Protein AF-A0A367M0L1-F1 (afdb_monomer)

Sequence (279 aa):
SHTLIGSILGVGLANALITDVPLAEGINWQKAIDIGLSLIFSPLAGFMVAALVLLGLKWWRPLSKMHKTPETRRELDEKKHPPFWNRLVLVLSAMAVSFVHGSNDGQKGIGLIMLVLIGIVPAKFVLDLNSTTYQIERTRDAALHLSQFYQRHTDTLGDMLALGKSNGSEMPQFYRCDPKQTEPTINALLRDLRGVPSYNDLDADERVQVRRYLLCLDDTAKKVGKLSDLPAREKADLEKLRKDLTATTEYAPFWVIIAVALALGIGTMVGWKRVVLTV

Foldseek 3Di:
DCVLLVVVLVVLQVVCVVVVHPNPPSDPVVVVVVVVVCVVVVVVVVVVVVVVVVVVCCVVCVPDPLPQDQVNCCVPPVDNDDPPVSVVVVVVVVVVCCVVVLVVVLVVQLVVVLVVCCVPPVLPRQWQQPDALVLLVLLLVLLVVLVVLCVVCCVPCCVQQVVPNDDPDDDDPDLDQRSVCLVVLSVLLNVLSPPPRGPVVDDSVSSNSNSSSLVSNLVSLVVVLPDPPDDPVVSVVSVVSNCSSCVGRPDGPPVSSVVSSVCSVVCCVVVVVVVVVVD

Radius of gyration: 25.58 Å; Cα contacts (8 Å, |Δi|>4): 178; chains: 1; bounding box: 59×43×75 Å

Structure (mmCIF, N/CA/C/O backbone):
data_AF-A0A367M0L1-F1
#
_entry.id   AF-A0A367M0L1-F1
#
loop_
_atom_site.group_PDB
_atom_site.id
_atom_site.type_symbol
_atom_site.label_atom_id
_atom_site.label_alt_id
_atom_site.label_comp_id
_atom_site.label_asym_id
_atom_site.label_entity_id
_atom_site.label_seq_id
_atom_site.pdbx_PDB_ins_code
_atom_site.Cartn_x
_atom_site.Cartn_y
_atom_site.Cartn_z
_atom_site.occupancy
_atom_site.B_iso_or_equiv
_atom_site.auth_seq_id
_atom_site.auth_comp_id
_atom_site.auth_asym_id
_atom_site.auth_atom_id
_atom_site.pdbx_PDB_model_num
ATOM 1 N N . SER A 1 1 ? 12.265 -11.486 -6.936 1.00 68.94 1 SER A N 1
ATOM 2 C CA . SER A 1 1 ? 10.809 -11.582 -6.680 1.00 68.94 1 SER A CA 1
ATOM 3 C C . SER A 1 1 ? 10.394 -12.966 -6.195 1.00 68.94 1 SER A C 1
ATOM 5 O O . SER A 1 1 ? 10.012 -13.064 -5.039 1.00 68.94 1 SER A O 1
ATOM 7 N N . HIS A 1 2 ? 10.508 -14.028 -7.010 1.00 81.50 2 HIS A N 1
ATOM 8 C CA . HIS A 1 2 ? 10.071 -15.388 -6.626 1.00 81.50 2 HIS A CA 1
ATOM 9 C C . HIS A 1 2 ? 10.756 -15.914 -5.369 1.00 81.50 2 HIS A C 1
ATOM 11 O O . HIS A 1 2 ? 10.096 -16.466 -4.503 1.00 81.50 2 HIS A O 1
ATOM 17 N N . THR A 1 3 ? 12.063 -15.683 -5.253 1.00 83.88 3 THR A N 1
ATOM 18 C CA . THR A 1 3 ? 12.866 -16.086 -4.093 1.00 83.88 3 THR A CA 1
ATOM 19 C C . THR A 1 3 ? 12.351 -15.466 -2.798 1.00 83.88 3 THR A C 1
ATOM 21 O O . THR A 1 3 ? 12.100 -16.186 -1.844 1.00 83.88 3 THR A O 1
ATOM 24 N N . LEU A 1 4 ? 12.122 -14.150 -2.795 1.00 80.50 4 LEU A N 1
ATOM 25 C CA . LEU A 1 4 ? 11.628 -13.405 -1.634 1.00 80.50 4 LEU A CA 1
ATOM 26 C C . LEU A 1 4 ? 10.210 -13.831 -1.233 1.00 80.50 4 LEU A C 1
ATOM 28 O O . LEU A 1 4 ? 9.932 -14.046 -0.058 1.00 80.50 4 LEU A O 1
ATOM 32 N N . ILE A 1 5 ? 9.304 -13.968 -2.204 1.00 81.81 5 ILE A N 1
ATOM 33 C CA . ILE A 1 5 ? 7.932 -14.414 -1.927 1.00 81.81 5 ILE A CA 1
ATOM 34 C C . ILE A 1 5 ? 7.954 -15.855 -1.404 1.00 81.81 5 ILE A C 1
ATOM 36 O O . ILE A 1 5 ? 7.329 -16.146 -0.389 1.00 81.81 5 ILE A O 1
ATOM 40 N N . GLY A 1 6 ? 8.726 -16.735 -2.048 1.00 86.50 6 GLY A N 1
ATOM 41 C CA . GLY A 1 6 ? 8.903 -18.122 -1.632 1.00 86.50 6 GLY A CA 1
ATOM 42 C C . GLY A 1 6 ? 9.494 -18.250 -0.229 1.00 86.50 6 GLY A C 1
ATOM 43 O O . GLY A 1 6 ? 9.008 -19.062 0.548 1.00 86.50 6 GLY A O 1
ATOM 44 N N . SER A 1 7 ? 10.472 -17.414 0.140 1.00 87.00 7 SER A N 1
ATOM 45 C CA . SER A 1 7 ? 11.032 -17.417 1.495 1.00 87.00 7 SER A CA 1
ATOM 46 C C . SER A 1 7 ? 10.024 -16.945 2.543 1.00 87.00 7 SER A C 1
ATOM 48 O O . SER A 1 7 ? 9.933 -17.559 3.598 1.00 87.00 7 SER A O 1
ATOM 50 N N . ILE A 1 8 ? 9.231 -15.901 2.260 1.00 83.88 8 ILE A N 1
ATOM 51 C CA . ILE A 1 8 ? 8.204 -15.411 3.199 1.00 83.88 8 ILE A CA 1
ATOM 52 C C . ILE A 1 8 ? 7.107 -16.465 3.399 1.00 83.88 8 ILE A C 1
ATOM 54 O O . ILE A 1 8 ? 6.724 -16.747 4.533 1.00 83.88 8 ILE A O 1
ATOM 58 N N . LEU A 1 9 ? 6.635 -17.084 2.312 1.00 86.75 9 LEU A N 1
ATOM 59 C CA . LEU A 1 9 ? 5.678 -18.191 2.382 1.00 86.75 9 LEU A CA 1
ATOM 60 C C . LEU A 1 9 ? 6.271 -19.385 3.142 1.00 86.75 9 LEU A C 1
ATOM 62 O O . LEU A 1 9 ? 5.606 -19.955 3.999 1.00 86.75 9 LEU A O 1
ATOM 66 N N . GLY A 1 10 ? 7.535 -19.729 2.887 1.00 88.06 10 GLY A N 1
ATOM 67 C CA . GLY A 1 10 ? 8.234 -20.804 3.589 1.00 88.06 10 GLY A CA 1
ATOM 68 C C . GLY A 1 10 ? 8.320 -20.575 5.098 1.00 88.06 10 GLY A C 1
ATOM 69 O O . GLY A 1 10 ? 8.024 -21.488 5.863 1.00 88.06 10 GLY A O 1
ATOM 70 N N . VAL A 1 11 ? 8.645 -19.352 5.535 1.00 86.19 11 VAL A N 1
ATOM 71 C CA . VAL A 1 11 ? 8.647 -18.983 6.962 1.00 86.19 11 VAL A CA 1
ATOM 72 C C . VAL A 1 11 ? 7.239 -19.077 7.560 1.00 86.19 11 VAL A C 1
ATOM 74 O O . VAL A 1 11 ? 7.088 -19.601 8.659 1.00 86.19 11 VAL A O 1
ATOM 77 N N . GLY A 1 12 ? 6.204 -18.637 6.836 1.00 83.38 12 GLY A N 1
ATOM 78 C CA . GLY A 1 12 ? 4.810 -18.764 7.276 1.00 83.38 12 GLY A CA 1
ATOM 79 C C . GLY A 1 12 ? 4.364 -20.220 7.458 1.00 83.38 12 GLY A C 1
ATOM 80 O O . GLY A 1 12 ? 3.779 -20.556 8.486 1.00 83.38 12 GLY A O 1
ATOM 81 N N . LEU A 1 13 ? 4.701 -21.101 6.505 1.00 86.50 13 LEU A N 1
ATOM 82 C CA . LEU A 1 13 ? 4.448 -22.546 6.610 1.00 86.50 13 LEU A CA 1
ATOM 83 C C . LEU A 1 13 ? 5.199 -23.166 7.787 1.00 86.50 13 LEU A C 1
ATOM 85 O O . LEU A 1 13 ? 4.608 -23.914 8.558 1.00 86.50 13 LEU A O 1
ATOM 89 N N . ALA A 1 14 ? 6.486 -22.849 7.938 1.00 87.12 14 ALA A N 1
ATOM 90 C CA . ALA A 1 14 ? 7.298 -23.368 9.031 1.00 87.12 14 ALA A CA 1
ATOM 91 C C . ALA A 1 14 ? 6.741 -22.933 10.392 1.00 87.12 14 ALA A C 1
ATOM 93 O O . ALA A 1 14 ? 6.603 -23.761 11.285 1.00 87.12 14 ALA A O 1
ATOM 94 N N . ASN A 1 15 ? 6.352 -21.663 10.538 1.00 84.00 15 ASN A N 1
ATOM 95 C CA . ASN A 1 15 ? 5.733 -21.173 11.765 1.00 84.00 15 ASN A CA 1
ATOM 96 C C . ASN A 1 15 ? 4.406 -21.883 12.061 1.00 84.00 15 ASN A C 1
ATOM 98 O O . ASN A 1 15 ? 4.172 -22.258 13.205 1.00 84.00 15 ASN A O 1
ATOM 102 N N . ALA A 1 16 ? 3.561 -22.107 11.050 1.00 84.50 16 ALA A N 1
ATOM 103 C CA . ALA A 1 16 ? 2.310 -22.847 11.218 1.00 84.50 16 ALA A CA 1
ATOM 104 C C . ALA A 1 16 ? 2.550 -24.290 11.691 1.00 84.50 16 ALA A C 1
ATOM 106 O O . ALA A 1 16 ? 1.882 -24.744 12.613 1.00 84.50 16 ALA A O 1
ATOM 107 N N . LEU A 1 17 ? 3.555 -24.969 11.124 1.00 86.06 17 LEU A N 1
ATOM 108 C CA . LEU A 1 17 ? 3.964 -26.310 11.554 1.00 86.06 17 LEU A CA 1
ATOM 109 C C . LEU A 1 17 ? 4.511 -26.335 12.987 1.00 86.06 17 LEU A C 1
ATOM 111 O O . LEU A 1 17 ? 4.238 -27.276 13.715 1.00 86.06 17 LEU A O 1
ATOM 115 N N . ILE A 1 18 ? 5.283 -25.323 13.393 1.00 87.44 18 ILE A N 1
ATOM 116 C CA . ILE A 1 18 ? 5.865 -25.241 14.745 1.00 87.44 18 ILE A CA 1
ATOM 117 C C . ILE A 1 18 ? 4.803 -24.911 15.804 1.00 87.44 18 ILE A C 1
ATOM 119 O O . ILE A 1 18 ? 4.930 -25.325 16.951 1.00 87.44 18 ILE A O 1
ATOM 123 N N . THR A 1 19 ? 3.779 -24.142 15.435 1.00 82.25 19 THR A N 1
ATOM 124 C CA . THR A 1 19 ? 2.722 -23.673 16.350 1.00 82.25 19 THR A CA 1
ATOM 125 C C . THR A 1 19 ? 1.460 -24.539 16.321 1.00 82.25 19 THR A C 1
ATOM 127 O O . THR A 1 19 ? 0.464 -24.162 16.935 1.00 82.25 19 THR A O 1
ATOM 130 N N . ASP A 1 20 ? 1.492 -25.674 15.611 1.00 83.44 20 ASP A N 1
ATOM 131 C CA . ASP A 1 20 ? 0.358 -26.584 15.386 1.00 83.44 20 ASP A CA 1
ATOM 132 C C . ASP A 1 20 ? -0.909 -25.882 14.848 1.00 83.44 20 ASP A C 1
ATOM 134 O O . ASP A 1 20 ? -2.044 -26.318 15.055 1.00 83.44 20 ASP A O 1
ATOM 138 N N . VAL A 1 21 ? -0.727 -24.777 14.120 1.00 76.12 21 VAL A N 1
ATOM 139 C CA . VAL A 1 21 ? -1.816 -24.031 13.479 1.00 76.12 21 VAL A CA 1
ATOM 140 C C . VAL A 1 21 ? -2.097 -24.647 12.103 1.00 76.12 21 VAL A C 1
ATOM 142 O O . VAL A 1 21 ? -1.152 -24.949 11.366 1.00 76.12 21 VAL A O 1
ATOM 145 N N . PRO A 1 22 ? -3.371 -24.804 11.684 1.00 78.31 22 PRO A N 1
ATOM 146 C CA . PRO A 1 22 ? -3.692 -25.293 10.348 1.00 78.31 22 PRO A CA 1
ATOM 147 C C . PRO A 1 22 ? -2.943 -24.517 9.256 1.00 78.31 22 PRO A C 1
ATOM 149 O O . PRO A 1 22 ? -2.943 -23.286 9.237 1.00 78.31 22 PRO A O 1
ATOM 152 N N . LEU A 1 23 ? -2.352 -25.224 8.286 1.00 73.56 23 LEU A N 1
ATOM 153 C CA . LEU A 1 23 ? -1.598 -24.610 7.175 1.00 73.56 23 LEU A CA 1
ATOM 154 C C . LEU A 1 23 ? -2.436 -23.616 6.350 1.00 73.56 23 LEU A C 1
ATOM 156 O O . LEU A 1 23 ? -1.904 -22.690 5.734 1.00 73.56 23 LEU A O 1
ATOM 160 N N . ALA A 1 24 ? -3.758 -23.793 6.349 1.00 70.12 24 ALA A N 1
ATOM 161 C CA . ALA A 1 24 ? -4.707 -22.869 5.737 1.00 70.12 24 ALA A CA 1
ATOM 162 C C . ALA A 1 24 ? -4.711 -21.481 6.407 1.00 70.12 24 ALA A C 1
ATOM 164 O O . ALA A 1 24 ? -5.057 -20.491 5.769 1.00 70.12 24 ALA A O 1
ATOM 165 N N . GLU A 1 25 ? -4.312 -21.403 7.676 1.00 68.25 25 GLU A N 1
ATOM 166 C CA . GLU A 1 25 ? -4.367 -20.196 8.501 1.00 68.25 25 GLU A CA 1
ATOM 167 C C . GLU A 1 25 ? -3.002 -19.522 8.674 1.00 68.25 25 GLU A C 1
ATOM 169 O O . GLU A 1 25 ? -2.941 -18.328 8.957 1.00 68.25 25 GLU A O 1
ATOM 174 N N . GLY A 1 26 ? -1.906 -20.257 8.460 1.00 66.62 26 GLY A N 1
ATOM 175 C CA . GLY A 1 26 ? -0.543 -19.730 8.563 1.00 66.62 26 GLY A CA 1
ATOM 176 C C . GLY A 1 26 ? -0.152 -18.734 7.467 1.00 66.62 26 GLY A C 1
ATOM 177 O O . GLY A 1 26 ? 0.800 -17.971 7.633 1.00 66.62 26 GLY A O 1
ATOM 178 N N . ILE A 1 27 ? -0.867 -18.729 6.337 1.00 76.44 27 ILE A N 1
ATOM 179 C CA . ILE A 1 27 ? -0.594 -17.861 5.186 1.00 76.44 27 ILE A CA 1
ATOM 180 C C . ILE A 1 27 ? -1.891 -17.279 4.634 1.00 76.44 27 ILE A C 1
ATOM 182 O O . ILE A 1 27 ? -2.909 -17.955 4.514 1.00 76.44 27 ILE A O 1
ATOM 186 N N . ASN A 1 28 ? -1.822 -16.031 4.167 1.00 78.50 28 ASN A N 1
ATOM 187 C CA . ASN A 1 28 ? -2.864 -15.450 3.331 1.00 78.50 28 ASN A CA 1
ATOM 188 C C . ASN A 1 28 ? -2.838 -16.051 1.908 1.00 78.50 28 ASN A C 1
ATOM 190 O O . ASN A 1 28 ? -2.211 -15.505 0.994 1.00 78.50 28 ASN A O 1
ATOM 194 N N . TRP A 1 29 ? -3.522 -17.183 1.729 1.00 82.25 29 TRP A N 1
ATOM 195 C CA . TRP A 1 29 ? -3.593 -17.914 0.459 1.00 82.25 29 TRP A CA 1
ATOM 196 C C . TRP A 1 29 ? -4.149 -17.082 -0.691 1.00 82.25 29 TRP A C 1
ATOM 198 O O . TRP A 1 29 ? -3.620 -17.152 -1.798 1.00 82.25 29 TRP A O 1
ATOM 208 N N . GLN A 1 30 ? -5.143 -16.229 -0.430 1.00 81.75 30 GLN A N 1
ATOM 209 C CA . GLN A 1 30 ? -5.670 -15.328 -1.453 1.00 81.75 30 GLN A CA 1
ATOM 210 C C . GLN A 1 30 ? -4.567 -14.417 -1.989 1.00 81.75 30 GLN A C 1
ATOM 212 O O . GLN A 1 30 ? -4.389 -14.293 -3.197 1.00 81.75 30 GLN A O 1
ATOM 217 N N . LYS A 1 31 ? -3.774 -13.817 -1.094 1.00 81.06 31 LYS A N 1
ATOM 218 C CA . LYS A 1 31 ? -2.693 -12.928 -1.515 1.00 81.06 31 LYS A CA 1
ATOM 219 C C . LYS A 1 31 ? -1.570 -13.685 -2.222 1.00 81.06 31 LYS A C 1
ATOM 221 O O . LYS A 1 31 ? -1.004 -13.154 -3.176 1.00 81.06 31 LYS A O 1
ATOM 226 N N . ALA A 1 32 ? -1.263 -14.907 -1.787 1.00 85.44 32 ALA A N 1
ATOM 227 C CA . ALA A 1 32 ? -0.294 -15.769 -2.459 1.00 85.44 32 ALA A CA 1
ATOM 228 C C . ALA A 1 32 ? -0.731 -16.096 -3.898 1.00 85.44 32 ALA A C 1
ATOM 230 O O . ALA A 1 32 ? 0.077 -15.978 -4.820 1.00 85.44 32 ALA A O 1
ATOM 231 N N . ILE A 1 33 ? -2.015 -16.416 -4.099 1.00 86.75 33 ILE A N 1
ATOM 232 C CA . ILE A 1 33 ? -2.608 -16.653 -5.421 1.00 86.75 33 ILE A CA 1
ATOM 233 C C . ILE A 1 33 ? -2.566 -15.377 -6.263 1.00 86.75 33 ILE A C 1
ATOM 235 O O . ILE A 1 33 ? -2.072 -15.427 -7.383 1.00 86.75 33 ILE A O 1
ATOM 239 N N . ASP A 1 34 ? -2.996 -14.227 -5.734 1.00 86.06 34 ASP A N 1
ATOM 240 C CA . ASP A 1 34 ? -2.966 -12.949 -6.463 1.00 86.06 34 ASP A CA 1
ATOM 241 C C . ASP A 1 34 ? -1.547 -12.620 -6.970 1.00 86.06 34 ASP A C 1
ATOM 243 O O . ASP A 1 34 ? -1.354 -12.181 -8.108 1.00 86.06 34 ASP A O 1
ATOM 247 N N . ILE A 1 35 ? -0.535 -12.849 -6.125 1.00 85.75 35 ILE A N 1
ATOM 248 C CA . ILE A 1 35 ? 0.876 -12.653 -6.476 1.00 85.75 35 ILE A CA 1
ATOM 249 C C . ILE A 1 35 ? 1.317 -13.668 -7.539 1.00 85.75 35 ILE A C 1
ATOM 251 O O . ILE A 1 35 ? 1.969 -13.280 -8.508 1.00 85.75 35 ILE A O 1
ATOM 255 N N . GLY A 1 36 ? 0.949 -14.943 -7.385 1.00 86.75 36 GLY A N 1
ATOM 256 C CA . GLY A 1 36 ? 1.250 -16.003 -8.350 1.00 86.75 36 GLY A CA 1
ATOM 257 C C . GLY A 1 36 ? 0.618 -15.760 -9.723 1.00 86.75 36 GLY A C 1
ATOM 258 O O . GLY A 1 36 ? 1.286 -15.908 -10.743 1.00 86.75 36 GLY A O 1
ATOM 259 N N . LEU A 1 37 ? -0.634 -15.301 -9.765 1.00 89.69 37 LEU A N 1
ATOM 260 C CA . LEU A 1 37 ? -1.326 -14.932 -11.000 1.00 89.69 37 LEU A CA 1
ATOM 261 C C . LEU A 1 37 ? -0.651 -13.732 -11.667 1.00 89.69 37 LEU A C 1
ATOM 263 O O . LEU A 1 37 ? -0.371 -13.778 -12.864 1.00 89.69 37 LEU A O 1
ATOM 267 N N . SER A 1 38 ? -0.319 -12.685 -10.904 1.00 88.19 38 SER A N 1
ATOM 268 C CA . SER A 1 38 ? 0.414 -11.521 -11.426 1.00 88.19 38 SER A CA 1
ATOM 269 C C . SER A 1 38 ? 1.736 -11.925 -12.089 1.00 88.19 38 SER A C 1
ATOM 271 O O . SER A 1 38 ? 2.112 -11.392 -13.132 1.00 88.19 38 SER A O 1
ATOM 273 N N . LEU A 1 39 ? 2.411 -12.931 -11.542 1.00 86.25 39 LEU A N 1
ATOM 274 C CA . LEU A 1 39 ? 3.655 -13.479 -12.069 1.00 86.25 39 LEU A CA 1
ATOM 275 C C . LEU A 1 39 ? 3.530 -14.110 -13.463 1.00 86.25 39 LEU A C 1
ATOM 277 O O . LEU A 1 39 ? 4.447 -14.001 -14.272 1.00 86.25 39 LEU A O 1
ATOM 281 N N . ILE A 1 40 ? 2.404 -14.773 -13.726 1.00 88.94 40 ILE A N 1
ATOM 282 C CA . ILE A 1 40 ? 2.125 -15.464 -14.991 1.00 88.94 40 ILE A CA 1
ATOM 283 C C . ILE A 1 40 ? 1.544 -14.484 -16.012 1.00 88.94 40 ILE A C 1
ATOM 285 O O . ILE A 1 40 ? 1.926 -14.489 -17.182 1.00 88.94 40 ILE A O 1
ATOM 289 N N . PHE A 1 41 ? 0.631 -13.617 -15.575 1.00 91.50 41 PHE A N 1
ATOM 290 C CA . PHE A 1 41 ? -0.054 -12.688 -16.466 1.00 91.50 41 PHE A CA 1
ATOM 291 C C . PHE A 1 41 ? 0.784 -11.460 -16.825 1.00 91.50 41 PHE A C 1
ATOM 293 O O . PHE A 1 41 ? 0.593 -10.918 -17.911 1.00 91.50 41 PHE A O 1
ATOM 300 N N . SER A 1 42 ? 1.724 -11.017 -15.980 1.00 90.62 42 SER A N 1
ATOM 301 C CA . SER A 1 42 ? 2.523 -9.821 -16.288 1.00 90.62 42 SER A CA 1
ATOM 302 C C . SER A 1 42 ? 3.445 -9.980 -17.510 1.00 90.62 42 SER A C 1
ATOM 304 O O . SER A 1 42 ? 3.438 -9.065 -18.339 1.00 90.62 42 SER A O 1
ATOM 306 N N . PRO A 1 43 ? 4.156 -11.110 -17.737 1.00 91.62 43 PRO A N 1
ATOM 307 C CA . PRO A 1 43 ? 4.892 -11.320 -18.984 1.00 91.62 43 PRO A CA 1
ATOM 308 C C . PRO A 1 43 ? 3.970 -11.407 -20.203 1.00 91.62 43 PRO A C 1
ATOM 310 O O . PRO A 1 43 ? 4.294 -10.852 -21.251 1.00 91.62 43 PRO A O 1
ATOM 313 N N . LEU A 1 44 ? 2.805 -12.053 -20.066 1.00 94.62 44 LEU A N 1
ATOM 314 C CA . LEU A 1 44 ? 1.827 -12.182 -21.149 1.00 94.62 44 LEU A CA 1
ATOM 315 C C . LEU A 1 44 ? 1.275 -10.811 -21.565 1.00 94.62 44 LEU A C 1
ATOM 317 O O . LEU A 1 44 ? 1.237 -10.484 -22.750 1.00 94.62 44 LEU A O 1
ATOM 321 N N . ALA A 1 45 ? 0.901 -9.987 -20.585 1.00 93.69 45 ALA A N 1
ATOM 322 C CA . ALA A 1 45 ? 0.456 -8.620 -20.814 1.00 93.69 45 ALA A CA 1
ATOM 323 C C . ALA A 1 45 ? 1.564 -7.777 -21.465 1.00 93.69 45 ALA A C 1
ATOM 325 O O . ALA A 1 45 ? 1.304 -7.084 -22.448 1.00 93.69 45 ALA A O 1
ATOM 326 N N . GLY A 1 46 ? 2.807 -7.886 -20.980 1.00 91.69 46 GLY A N 1
ATOM 327 C CA . GLY A 1 46 ? 3.965 -7.217 -21.578 1.00 91.69 46 GLY A CA 1
ATOM 328 C C . GLY A 1 46 ? 4.196 -7.621 -23.037 1.00 91.69 46 GLY A C 1
ATOM 329 O O . GLY A 1 46 ? 4.393 -6.756 -23.891 1.00 91.69 46 GLY A O 1
ATOM 330 N N . PHE A 1 47 ? 4.094 -8.917 -23.345 1.00 94.50 47 PHE A N 1
ATOM 331 C CA . PHE A 1 47 ? 4.195 -9.437 -24.707 1.00 94.50 47 PHE A CA 1
ATOM 332 C C . PHE A 1 47 ? 3.073 -8.914 -25.610 1.00 94.50 47 PHE A C 1
ATOM 334 O O . PHE A 1 47 ? 3.349 -8.449 -26.715 1.00 94.50 47 PHE A O 1
ATOM 341 N N . MET A 1 48 ? 1.820 -8.923 -25.140 1.00 95.75 48 MET A N 1
ATOM 342 C CA . MET A 1 48 ? 0.691 -8.392 -25.911 1.00 95.75 48 MET A CA 1
ATOM 343 C C . MET A 1 48 ? 0.860 -6.904 -26.219 1.00 95.75 48 MET A C 1
ATOM 345 O O . MET A 1 48 ? 0.683 -6.494 -27.364 1.00 95.75 48 MET A O 1
ATOM 349 N N . VAL A 1 49 ? 1.247 -6.095 -25.230 1.00 94.50 49 VAL A N 1
ATOM 350 C CA . VAL A 1 49 ? 1.489 -4.660 -25.439 1.00 94.50 49 VAL A CA 1
ATOM 351 C C . VAL A 1 49 ? 2.631 -4.445 -26.434 1.00 94.50 49 VAL A C 1
ATOM 353 O O . VAL A 1 49 ? 2.483 -3.653 -27.363 1.00 94.50 49 VAL A O 1
ATOM 356 N N . ALA A 1 50 ? 3.740 -5.180 -26.305 1.00 91.00 50 ALA A N 1
ATOM 357 C CA . ALA A 1 50 ? 4.854 -5.097 -27.249 1.00 91.00 50 ALA A CA 1
ATOM 358 C C . ALA A 1 50 ? 4.433 -5.478 -28.681 1.00 91.00 50 ALA A C 1
ATOM 360 O O . ALA A 1 50 ? 4.800 -4.788 -29.634 1.00 91.00 50 ALA A O 1
ATOM 361 N N . ALA A 1 51 ? 3.620 -6.528 -28.836 1.00 93.12 51 ALA A N 1
ATOM 362 C CA . ALA A 1 51 ? 3.086 -6.955 -30.126 1.00 93.12 51 ALA A CA 1
ATOM 363 C C . ALA A 1 51 ? 2.168 -5.891 -30.747 1.00 93.12 51 ALA A C 1
ATOM 365 O O . ALA A 1 51 ? 2.325 -5.559 -31.921 1.00 93.12 51 ALA A O 1
ATOM 366 N N . LEU A 1 52 ? 1.257 -5.304 -29.965 1.00 94.62 52 LEU A N 1
ATOM 367 C CA . LEU A 1 52 ? 0.368 -4.235 -30.429 1.00 94.62 52 LEU A CA 1
ATOM 368 C C . LEU A 1 52 ? 1.149 -2.988 -30.855 1.00 94.62 52 LEU A C 1
ATOM 370 O O . LEU A 1 52 ? 0.877 -2.432 -31.919 1.00 94.62 52 LEU A O 1
ATOM 374 N N . VAL A 1 53 ? 2.152 -2.578 -30.072 1.00 90.69 53 VAL A N 1
ATOM 375 C CA . VAL A 1 53 ? 3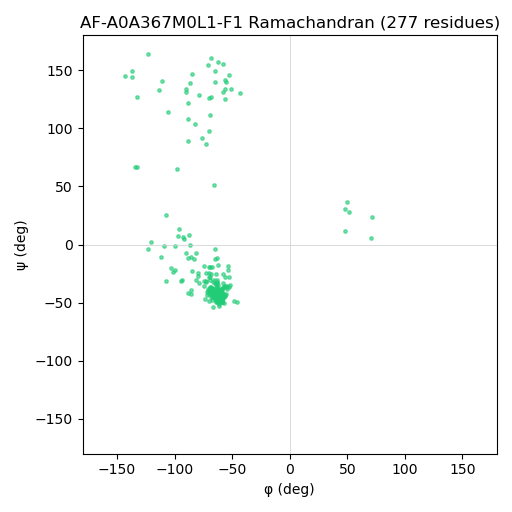.030 -1.450 -30.419 1.00 90.69 53 VAL A CA 1
ATOM 376 C C . VAL A 1 53 ? 3.790 -1.736 -31.715 1.00 90.69 53 VAL A C 1
ATOM 378 O O . VAL A 1 53 ? 3.843 -0.878 -32.595 1.00 90.69 53 VAL A O 1
ATOM 381 N N . LEU A 1 54 ? 4.336 -2.944 -31.875 1.00 87.69 54 LEU A N 1
ATOM 382 C CA . LEU A 1 54 ? 5.055 -3.339 -33.087 1.00 87.69 54 LEU A CA 1
ATOM 383 C C . LEU A 1 54 ? 4.147 -3.330 -34.325 1.00 87.69 54 LEU A C 1
ATOM 385 O O . LEU A 1 54 ? 4.520 -2.773 -35.359 1.00 87.69 54 LEU A O 1
ATOM 389 N N . LEU A 1 55 ? 2.953 -3.921 -34.228 1.00 89.81 55 LEU A N 1
ATOM 390 C CA . LEU A 1 55 ? 1.979 -3.952 -35.322 1.00 89.81 55 LEU A CA 1
ATOM 391 C C . LEU A 1 55 ? 1.485 -2.543 -35.673 1.00 89.81 55 LEU A C 1
ATOM 393 O O . LEU A 1 55 ? 1.421 -2.197 -36.853 1.00 89.81 55 LEU A O 1
ATOM 397 N N . GLY A 1 56 ? 1.222 -1.706 -34.665 1.00 91.06 56 GLY A N 1
ATOM 398 C CA . GLY A 1 56 ? 0.841 -0.307 -34.850 1.00 91.06 56 GLY A CA 1
ATOM 399 C C . GLY A 1 56 ? 1.925 0.513 -35.555 1.00 91.06 56 GLY A C 1
ATOM 400 O O . GLY A 1 56 ? 1.631 1.241 -36.502 1.00 91.06 56 GLY A O 1
ATOM 401 N N . LEU A 1 57 ? 3.195 0.348 -35.168 1.00 85.06 57 LEU A N 1
ATOM 402 C CA . LEU A 1 57 ? 4.325 1.016 -35.827 1.00 85.06 57 LEU A CA 1
ATOM 403 C C . LEU A 1 57 ? 4.531 0.532 -37.268 1.00 85.06 57 LEU A C 1
ATOM 405 O O . LEU A 1 57 ? 4.807 1.348 -38.153 1.00 85.06 57 LEU A O 1
ATOM 409 N N . LYS A 1 58 ? 4.354 -0.772 -37.520 1.00 81.75 58 LYS A N 1
ATOM 410 C CA . LYS A 1 58 ? 4.426 -1.353 -38.867 1.00 81.75 58 LYS A CA 1
ATOM 411 C C . LYS A 1 58 ? 3.319 -0.813 -39.775 1.00 81.75 58 LYS A C 1
ATOM 413 O O . LYS A 1 58 ? 3.585 -0.539 -40.942 1.00 81.75 58 LYS A O 1
ATOM 418 N N . TRP A 1 59 ? 2.110 -0.627 -39.241 1.00 87.62 59 TRP A N 1
ATOM 419 C CA . TRP A 1 59 ? 0.981 -0.056 -39.977 1.00 87.62 59 TRP A CA 1
ATOM 420 C C . TRP A 1 59 ? 1.145 1.447 -40.238 1.00 87.62 59 TRP A C 1
ATOM 422 O O . TRP A 1 59 ? 0.926 1.900 -41.358 1.00 87.62 59 TRP A O 1
ATOM 432 N N . TRP A 1 60 ? 1.588 2.222 -39.243 1.00 84.62 60 TRP A N 1
ATOM 433 C CA . TRP A 1 60 ? 1.715 3.678 -39.372 1.00 84.62 60 TRP A CA 1
ATOM 434 C C . TRP A 1 60 ? 2.908 4.115 -40.236 1.00 84.62 60 TRP A C 1
ATOM 436 O O . TRP A 1 60 ? 2.840 5.116 -40.951 1.00 84.62 60 TRP A O 1
ATOM 446 N N . ARG A 1 61 ? 4.033 3.391 -40.177 1.00 77.38 61 ARG A N 1
ATOM 447 C CA . ARG A 1 61 ? 5.270 3.750 -40.892 1.00 77.38 61 ARG A CA 1
ATOM 448 C C . ARG A 1 61 ? 5.893 2.528 -41.593 1.00 77.38 61 ARG A C 1
ATOM 450 O O . ARG A 1 61 ? 7.017 2.143 -41.249 1.00 77.38 61 ARG A O 1
ATOM 457 N N . PRO A 1 62 ? 5.233 1.952 -42.616 1.00 70.25 62 PRO A N 1
ATOM 458 C CA . PRO A 1 62 ? 5.708 0.737 -43.285 1.00 70.25 62 PRO A CA 1
ATOM 459 C C . PRO A 1 62 ? 7.062 0.914 -43.993 1.00 70.25 62 PRO A C 1
ATOM 461 O O . PRO A 1 62 ? 7.859 -0.018 -44.022 1.00 70.25 62 PRO A O 1
ATOM 464 N N . LEU A 1 63 ? 7.383 2.120 -44.484 1.00 66.44 63 LEU A N 1
ATOM 465 C CA . LEU A 1 63 ? 8.679 2.435 -45.113 1.00 66.44 63 LEU A CA 1
ATOM 466 C C . LEU A 1 63 ? 9.774 2.879 -44.118 1.00 66.44 63 LEU A C 1
ATOM 468 O O . LEU A 1 63 ? 10.845 3.338 -44.525 1.00 66.44 63 LEU A O 1
ATOM 472 N N . SER A 1 64 ? 9.540 2.791 -42.804 1.00 65.31 64 SER A N 1
ATOM 473 C CA . SER A 1 64 ? 10.542 3.215 -41.820 1.00 65.31 64 SER A CA 1
ATOM 474 C C . SER A 1 64 ? 11.759 2.288 -41.810 1.00 65.31 64 SER A C 1
ATOM 476 O O . SER A 1 64 ? 11.648 1.086 -41.566 1.00 65.31 64 SER A O 1
ATOM 478 N N . LYS A 1 65 ? 12.956 2.878 -41.944 1.00 63.56 65 LYS A N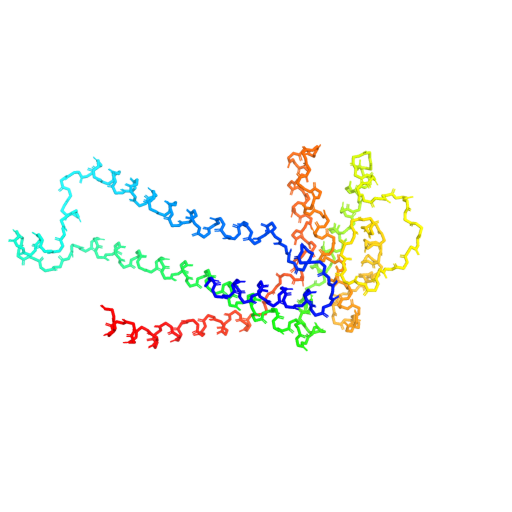 1
ATOM 479 C CA . LYS A 1 65 ? 14.256 2.192 -41.792 1.00 63.56 65 LYS A CA 1
ATOM 480 C C . LY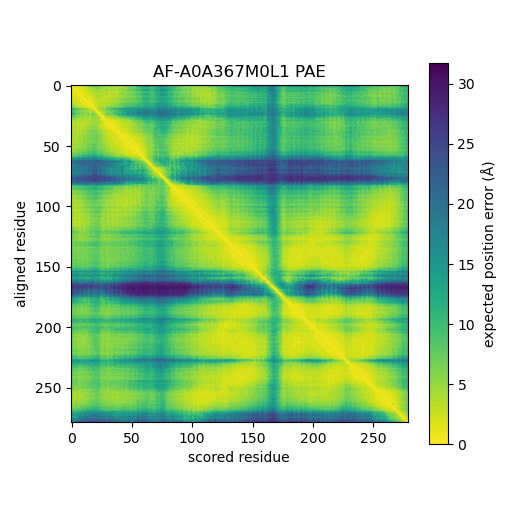S A 1 65 ? 14.512 1.672 -40.364 1.00 63.56 65 LYS A C 1
ATOM 482 O O . LYS A 1 65 ? 15.543 1.049 -40.120 1.00 63.56 65 LYS A O 1
ATOM 487 N N . MET A 1 66 ? 13.609 1.946 -39.418 1.00 61.47 66 MET A N 1
ATOM 488 C CA . MET A 1 66 ? 13.691 1.517 -38.018 1.00 61.47 66 MET A CA 1
ATOM 489 C C . MET A 1 66 ? 13.504 0.005 -37.837 1.00 61.47 66 MET A C 1
ATOM 491 O O . MET A 1 66 ? 14.075 -0.548 -36.906 1.00 61.47 66 MET A O 1
ATOM 495 N N . HIS A 1 67 ? 12.768 -0.656 -38.736 1.00 63.56 67 HIS A N 1
ATOM 496 C CA . HIS A 1 67 ? 12.436 -2.083 -38.632 1.00 63.56 67 HIS A CA 1
ATOM 497 C C . HIS A 1 67 ? 13.497 -3.022 -39.233 1.00 63.56 67 HIS A C 1
ATOM 499 O O . HIS A 1 67 ? 13.322 -4.236 -39.213 1.00 63.56 67 HIS A O 1
ATOM 505 N N . LYS A 1 68 ? 14.592 -2.480 -39.782 1.00 65.94 68 LYS A N 1
ATOM 506 C CA . LYS A 1 68 ? 15.723 -3.284 -40.259 1.00 65.94 68 LYS A CA 1
ATOM 507 C C . LYS A 1 68 ? 16.586 -3.705 -39.069 1.00 65.94 68 LYS A C 1
ATOM 509 O O . LYS A 1 68 ? 17.018 -2.840 -38.298 1.00 65.94 68 LYS A O 1
ATOM 514 N N . THR A 1 69 ? 16.885 -4.999 -38.948 1.00 66.06 69 THR A N 1
ATOM 515 C CA . THR A 1 69 ? 17.841 -5.480 -37.939 1.00 66.06 69 THR A CA 1
ATOM 516 C C . THR A 1 69 ? 19.236 -4.885 -38.199 1.00 66.06 69 THR A C 1
ATOM 518 O O . THR A 1 69 ? 19.529 -4.456 -39.324 1.00 66.06 69 THR A O 1
ATOM 521 N N . PRO A 1 70 ? 20.111 -4.814 -37.179 1.00 63.34 70 PRO A N 1
ATOM 522 C CA . PRO A 1 70 ? 21.455 -4.256 -37.332 1.00 63.34 70 PRO A CA 1
ATOM 523 C C . PRO A 1 70 ? 22.280 -4.942 -38.430 1.00 63.34 70 PRO A C 1
ATOM 525 O O . PRO A 1 70 ? 23.033 -4.264 -39.122 1.00 63.34 70 PRO A O 1
ATOM 528 N N . GLU A 1 71 ? 22.108 -6.253 -38.603 1.00 63.41 71 GLU A N 1
ATOM 529 C CA . GLU A 1 71 ? 22.778 -7.074 -39.621 1.00 63.41 71 GLU A CA 1
ATOM 530 C C . GLU A 1 71 ? 22.317 -6.681 -41.027 1.00 63.41 71 GLU A C 1
ATOM 532 O O . GLU A 1 71 ? 23.125 -6.199 -41.819 1.00 63.41 71 GLU A O 1
ATOM 537 N N . THR A 1 72 ? 21.000 -6.685 -41.264 1.00 65.12 72 THR A N 1
ATOM 538 C CA . THR A 1 72 ? 20.405 -6.245 -42.540 1.00 65.12 72 THR A CA 1
ATOM 539 C C . THR A 1 72 ? 20.801 -4.809 -42.916 1.00 65.12 72 THR A C 1
ATOM 541 O O . THR A 1 72 ? 20.834 -4.441 -44.088 1.00 65.12 72 THR A O 1
ATOM 544 N N . ARG A 1 73 ? 21.088 -3.946 -41.930 1.00 64.69 73 ARG A N 1
ATOM 545 C CA . ARG A 1 73 ? 21.554 -2.571 -42.182 1.00 64.69 73 ARG A CA 1
ATOM 546 C C . ARG A 1 73 ? 23.038 -2.449 -42.491 1.00 64.69 73 ARG A C 1
ATOM 548 O O . ARG A 1 73 ? 23.407 -1.529 -43.218 1.00 64.69 73 ARG A O 1
ATOM 555 N N . ARG A 1 74 ? 23.875 -3.327 -41.941 1.00 63.56 74 ARG A N 1
ATOM 556 C CA . ARG A 1 74 ? 25.298 -3.381 -42.296 1.00 63.56 74 ARG A CA 1
ATOM 557 C C . ARG A 1 74 ? 25.475 -3.862 -43.730 1.00 63.56 74 ARG A C 1
ATOM 559 O O . ARG A 1 74 ? 26.288 -3.285 -44.435 1.00 63.56 74 ARG A O 1
ATOM 566 N N . GLU A 1 75 ? 24.674 -4.839 -44.145 1.00 65.56 75 GLU A N 1
ATOM 567 C CA . GLU A 1 75 ? 24.716 -5.411 -45.494 1.00 65.56 75 GLU A CA 1
ATOM 568 C C . GLU A 1 75 ? 24.170 -4.460 -46.570 1.00 65.56 75 GLU A C 1
ATOM 570 O O . GLU A 1 75 ? 24.752 -4.360 -47.642 1.00 65.56 75 GLU A O 1
ATOM 575 N N . LEU A 1 76 ? 23.071 -3.740 -46.297 1.00 63.06 76 LEU A N 1
ATOM 576 C CA . LEU A 1 76 ? 22.397 -2.914 -47.313 1.00 63.06 76 LEU A CA 1
ATOM 577 C C . LEU A 1 76 ? 22.820 -1.440 -47.345 1.00 63.06 76 LEU A C 1
ATOM 579 O O . LEU A 1 76 ? 22.707 -0.805 -48.388 1.00 63.06 76 LEU A O 1
ATOM 583 N N . ASP A 1 77 ? 23.194 -0.854 -46.204 1.00 62.34 77 ASP A N 1
ATOM 584 C CA . ASP A 1 77 ? 23.355 0.602 -46.068 1.00 62.34 77 ASP A CA 1
ATOM 585 C C . ASP A 1 77 ? 24.793 1.014 -45.654 1.00 62.34 77 ASP A C 1
ATOM 587 O O . ASP A 1 77 ? 25.009 2.201 -45.405 1.00 62.34 77 ASP A O 1
ATOM 591 N N . GLU A 1 78 ? 25.740 0.066 -45.501 1.00 61.03 78 GLU A N 1
ATOM 592 C CA . GLU A 1 78 ? 27.137 0.231 -45.005 1.00 61.03 78 GLU A CA 1
ATOM 593 C C . GLU A 1 78 ? 27.291 1.054 -43.700 1.00 61.03 78 GLU A C 1
ATOM 595 O O . GLU A 1 78 ? 28.384 1.426 -43.268 1.00 61.03 78 GLU A O 1
ATOM 600 N N . LYS A 1 79 ? 26.184 1.346 -43.008 1.00 59.09 79 LYS A N 1
ATOM 601 C CA . LYS A 1 79 ? 26.143 2.238 -41.843 1.00 59.09 79 LYS A CA 1
ATOM 602 C C . LYS A 1 79 ? 25.975 1.444 -40.558 1.00 59.09 79 LYS A C 1
ATOM 604 O O . LYS A 1 79 ? 24.917 0.889 -40.272 1.00 59.09 79 LYS A O 1
ATOM 609 N N . LYS A 1 80 ? 27.012 1.486 -39.716 1.00 58.84 80 LYS A N 1
ATOM 610 C CA . LYS A 1 80 ? 27.084 0.766 -38.432 1.00 58.84 80 LYS A CA 1
ATOM 611 C C . LYS A 1 80 ? 26.138 1.305 -37.346 1.00 58.84 80 LYS A C 1
ATOM 613 O O . LYS A 1 80 ? 25.786 0.556 -36.437 1.00 58.84 80 LYS A O 1
ATOM 618 N N . HIS A 1 81 ? 25.733 2.580 -37.405 1.00 62.88 81 HIS A N 1
ATOM 619 C CA . HIS A 1 81 ? 25.015 3.249 -36.310 1.00 62.88 81 HIS A CA 1
ATOM 620 C C . HIS A 1 81 ? 23.542 3.575 -36.625 1.00 62.88 81 HIS A C 1
ATOM 622 O O . HIS A 1 81 ? 23.219 4.026 -37.728 1.00 62.88 81 HIS A O 1
ATOM 628 N N . PRO A 1 82 ? 22.622 3.417 -35.649 1.00 68.50 82 PRO A N 1
ATOM 629 C CA . PRO A 1 82 ? 21.245 3.870 -35.794 1.00 68.50 82 PRO A CA 1
ATOM 630 C C . PRO A 1 82 ? 21.166 5.404 -35.913 1.00 68.50 82 PRO A C 1
ATOM 632 O O . PRO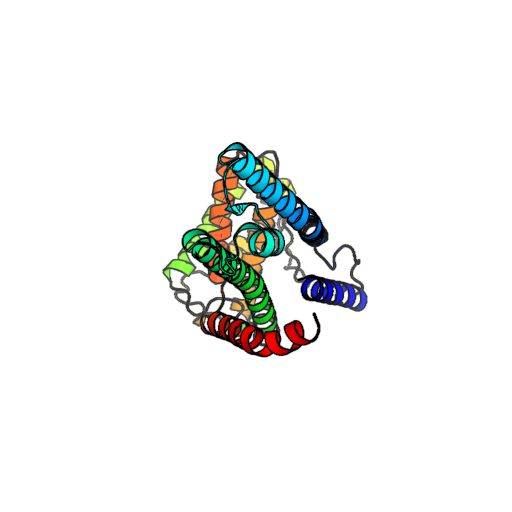 A 1 82 ? 22.013 6.094 -35.332 1.00 68.50 82 PRO A O 1
ATOM 635 N N . PRO A 1 83 ? 20.165 5.944 -36.643 1.00 76.88 83 PRO A N 1
ATOM 636 C CA . PRO A 1 83 ? 19.932 7.385 -36.700 1.00 76.88 83 PRO A CA 1
ATOM 637 C C . PRO A 1 83 ? 19.693 7.940 -35.293 1.00 76.88 83 PRO A C 1
ATOM 639 O O . PRO A 1 83 ? 19.252 7.212 -34.400 1.00 76.88 83 PRO A O 1
ATOM 642 N N . PHE A 1 84 ? 19.977 9.231 -35.113 1.00 82.00 84 PHE A N 1
ATOM 643 C CA . PHE A 1 84 ? 19.948 9.905 -33.812 1.00 82.00 84 PHE A CA 1
ATOM 644 C C . PHE A 1 84 ? 18.666 9.622 -33.013 1.00 82.00 84 PHE A C 1
ATOM 646 O O . PHE A 1 84 ? 18.751 9.188 -31.868 1.00 82.00 84 PHE A O 1
ATOM 653 N N . TRP A 1 85 ? 17.491 9.749 -33.638 1.00 80.75 85 TRP A N 1
ATOM 654 C CA . TRP A 1 85 ? 16.198 9.506 -32.988 1.00 80.75 85 TRP A CA 1
ATOM 655 C C . TRP A 1 85 ? 16.022 8.075 -32.480 1.00 80.75 85 TRP A C 1
ATOM 657 O O . TRP A 1 85 ? 15.568 7.881 -31.358 1.00 80.75 85 TRP A O 1
ATOM 667 N N . ASN A 1 86 ? 16.453 7.069 -33.243 1.00 78.75 86 ASN A N 1
ATOM 668 C CA . ASN A 1 86 ? 16.381 5.680 -32.784 1.00 78.75 86 ASN A CA 1
ATOM 669 C C . ASN A 1 86 ? 17.330 5.450 -31.606 1.00 78.75 86 ASN A C 1
ATOM 671 O O . ASN A 1 86 ? 16.987 4.732 -30.677 1.00 78.75 86 ASN A O 1
ATOM 675 N N . ARG A 1 87 ? 18.517 6.071 -31.621 1.00 82.75 87 ARG A N 1
ATOM 676 C CA . ARG A 1 87 ? 19.451 5.998 -30.492 1.00 82.75 87 ARG A CA 1
ATOM 677 C C . ARG A 1 87 ? 18.854 6.644 -29.243 1.00 82.75 87 ARG A C 1
ATOM 679 O O . ARG A 1 87 ? 18.923 6.045 -28.179 1.00 82.75 87 ARG A O 1
ATOM 686 N N . LEU A 1 88 ? 18.254 7.825 -29.384 1.00 87.94 88 LEU A N 1
ATOM 687 C CA . LEU A 1 88 ? 17.602 8.529 -28.283 1.00 87.94 88 LEU A CA 1
ATOM 688 C C . LEU A 1 88 ? 16.461 7.694 -27.690 1.00 87.94 88 LEU A C 1
ATOM 690 O O . LEU A 1 88 ? 16.418 7.513 -26.479 1.00 87.94 88 LEU A O 1
ATOM 694 N N . VAL A 1 89 ? 15.591 7.124 -28.532 1.00 87.38 89 VAL A N 1
ATOM 695 C CA . VAL A 1 89 ? 14.499 6.240 -28.089 1.00 87.38 89 VAL A CA 1
ATOM 696 C C . VAL A 1 89 ? 15.043 5.001 -27.380 1.00 87.38 89 VAL A C 1
ATOM 698 O O . VAL A 1 89 ? 14.530 4.644 -26.326 1.00 87.38 89 VAL A O 1
ATOM 701 N N . LEU A 1 90 ? 16.107 4.374 -27.894 1.00 85.69 90 LEU A N 1
ATOM 702 C CA . LEU A 1 90 ? 16.730 3.220 -27.239 1.00 85.69 90 LEU A CA 1
ATOM 703 C C . LEU A 1 90 ? 17.296 3.585 -25.861 1.00 85.69 90 LEU A C 1
ATOM 705 O O . LEU A 1 90 ? 17.021 2.877 -24.895 1.00 85.69 90 LEU A O 1
ATOM 709 N N . VAL A 1 91 ? 18.014 4.707 -25.746 1.00 89.31 91 VAL A N 1
ATOM 710 C CA . VAL A 1 91 ? 18.551 5.192 -24.462 1.00 89.31 91 VAL A CA 1
ATOM 711 C C . VAL A 1 91 ? 17.421 5.502 -23.482 1.00 89.31 91 VAL A C 1
ATOM 713 O O . VAL A 1 91 ? 17.445 5.005 -22.360 1.00 89.31 91 VAL A O 1
ATOM 716 N N . LEU A 1 92 ? 16.397 6.247 -23.907 1.00 93.50 92 LEU A N 1
ATOM 717 C CA . LEU A 1 92 ? 15.241 6.560 -23.065 1.00 93.50 92 LEU A CA 1
ATOM 718 C C . LEU A 1 92 ? 14.484 5.297 -22.643 1.00 93.50 92 LEU A C 1
ATOM 720 O O . LEU A 1 92 ? 14.091 5.188 -21.486 1.00 93.50 92 LEU A O 1
ATOM 724 N N . SER A 1 93 ? 14.321 4.322 -23.541 1.00 90.31 93 SER A N 1
ATOM 725 C CA . SER A 1 93 ? 13.656 3.055 -23.222 1.00 90.31 93 SER A CA 1
ATOM 726 C C . SER A 1 93 ? 14.447 2.242 -22.194 1.00 90.31 93 SER A C 1
ATOM 728 O O . SER A 1 93 ? 13.866 1.760 -21.226 1.00 90.31 93 SER A O 1
ATOM 730 N N . ALA A 1 94 ? 15.775 2.171 -22.328 1.00 89.25 94 ALA A N 1
ATOM 731 C CA . ALA A 1 94 ? 16.642 1.519 -21.354 1.00 89.25 94 ALA A CA 1
ATOM 732 C C . ALA A 1 94 ? 16.607 2.231 -19.990 1.00 89.25 94 ALA A C 1
ATOM 734 O O . ALA A 1 94 ? 16.527 1.568 -18.956 1.00 89.25 94 ALA A O 1
ATOM 735 N N . MET A 1 95 ? 16.603 3.570 -19.974 1.00 91.19 95 MET A N 1
ATOM 736 C CA . MET A 1 95 ? 16.453 4.354 -18.742 1.00 91.19 95 MET A CA 1
ATOM 737 C C . MET A 1 95 ? 15.094 4.117 -18.078 1.00 91.19 95 MET A C 1
ATOM 739 O O . MET A 1 95 ? 15.041 3.910 -16.870 1.00 91.19 95 MET A O 1
ATOM 743 N N . ALA A 1 96 ? 14.008 4.098 -18.854 1.00 91.69 96 ALA A N 1
ATOM 744 C CA . ALA A 1 96 ? 12.661 3.854 -18.346 1.00 91.69 96 ALA A CA 1
ATOM 745 C C . ALA A 1 96 ? 12.521 2.441 -17.764 1.00 91.69 96 ALA A C 1
ATOM 747 O O . ALA A 1 96 ? 12.017 2.289 -16.654 1.00 91.69 96 ALA A O 1
ATOM 748 N N . VAL A 1 97 ? 13.023 1.417 -18.465 1.00 90.31 97 VAL A N 1
ATOM 749 C CA . VAL A 1 97 ? 13.043 0.037 -17.955 1.00 90.31 97 VAL A CA 1
ATOM 750 C C . VAL A 1 97 ? 13.859 -0.038 -16.668 1.00 90.31 97 VAL A C 1
ATOM 752 O O . VAL A 1 97 ? 13.365 -0.577 -15.685 1.00 90.31 97 VAL A O 1
ATOM 755 N N . SER A 1 98 ? 15.058 0.551 -16.634 1.00 88.69 98 SER A N 1
ATOM 756 C CA . SER A 1 98 ? 15.906 0.575 -15.434 1.00 88.69 98 SER A CA 1
ATOM 757 C C . SER A 1 98 ? 15.218 1.260 -14.248 1.00 88.69 98 SER A C 1
ATOM 759 O O . SER A 1 98 ? 15.191 0.712 -13.148 1.00 88.69 98 SER A O 1
ATOM 761 N N . PHE A 1 99 ? 14.581 2.413 -14.472 1.00 90.44 99 PHE A N 1
ATOM 762 C CA . PHE A 1 99 ? 13.846 3.141 -13.437 1.00 90.44 99 PHE A CA 1
ATOM 763 C C . PHE A 1 99 ? 12.656 2.337 -12.900 1.00 90.44 99 PHE A C 1
ATOM 765 O O . PHE A 1 99 ? 12.512 2.178 -11.689 1.00 90.44 99 PHE A O 1
ATOM 772 N N . VAL A 1 100 ? 11.821 1.784 -13.787 1.00 91.31 100 VAL A N 1
ATOM 773 C CA . VAL A 1 100 ? 10.646 0.999 -13.384 1.00 91.31 100 VAL A CA 1
ATOM 774 C C . VAL A 1 100 ? 11.074 -0.275 -12.655 1.00 91.31 100 VAL A C 1
ATOM 776 O O . VAL A 1 100 ? 10.536 -0.571 -11.587 1.00 91.31 100 VAL A O 1
ATOM 779 N N . HIS A 1 101 ? 12.081 -0.994 -13.159 1.00 87.62 101 HIS A N 1
ATOM 780 C CA . HIS A 1 101 ? 12.583 -2.205 -12.509 1.00 87.62 101 HIS A CA 1
ATOM 781 C C . HIS A 1 101 ? 13.208 -1.894 -11.144 1.00 87.62 101 HIS A C 1
ATOM 783 O O . HIS A 1 101 ? 12.872 -2.538 -10.151 1.00 87.62 101 HIS A O 1
ATOM 789 N N . GLY A 1 102 ? 14.037 -0.847 -11.078 1.00 88.62 102 GLY A N 1
ATOM 790 C CA . GLY A 1 102 ? 14.655 -0.369 -9.845 1.00 88.62 102 GLY A CA 1
ATOM 791 C C . GLY A 1 102 ? 13.631 0.093 -8.809 1.00 88.62 102 GLY A C 1
ATOM 792 O O . GLY A 1 102 ? 13.790 -0.207 -7.631 1.00 88.62 102 GLY A O 1
ATOM 793 N N . SER A 1 103 ? 12.542 0.747 -9.226 1.00 89.44 103 SER A N 1
ATOM 794 C CA . SER A 1 103 ? 11.465 1.164 -8.317 1.00 89.44 103 SER A CA 1
ATOM 795 C C . SER A 1 103 ? 10.699 -0.028 -7.726 1.00 89.44 103 SER A C 1
ATOM 797 O O . SER A 1 103 ? 10.453 -0.064 -6.521 1.00 89.44 103 SER A O 1
ATOM 799 N N . ASN A 1 104 ? 10.389 -1.042 -8.541 1.00 90.25 104 ASN A N 1
ATOM 800 C CA . ASN A 1 104 ? 9.698 -2.261 -8.110 1.00 90.25 104 ASN A CA 1
ATOM 801 C C . ASN A 1 104 ? 10.556 -3.080 -7.135 1.00 90.25 104 ASN A C 1
ATOM 803 O O . ASN A 1 104 ? 10.076 -3.558 -6.106 1.00 90.25 104 ASN A O 1
ATOM 807 N N . ASP A 1 105 ? 11.841 -3.242 -7.444 1.00 88.94 105 ASP A N 1
ATOM 808 C CA . ASP A 1 105 ? 12.757 -3.976 -6.573 1.00 88.94 105 ASP A CA 1
ATOM 809 C C . ASP A 1 105 ? 13.131 -3.162 -5.325 1.00 88.94 105 ASP A C 1
ATOM 811 O O . ASP A 1 105 ? 13.244 -3.731 -4.238 1.00 88.94 105 ASP A O 1
ATOM 815 N N . GLY A 1 106 ? 13.188 -1.832 -5.439 1.00 91.19 106 GLY A N 1
ATOM 816 C CA . GLY A 1 106 ? 13.315 -0.904 -4.318 1.00 91.19 106 GLY A CA 1
ATOM 817 C C . GLY A 1 106 ? 12.167 -1.036 -3.323 1.00 91.19 106 GLY A C 1
ATOM 818 O O . GLY A 1 106 ? 12.417 -1.199 -2.132 1.00 91.19 106 GLY A O 1
ATOM 819 N N . GLN A 1 107 ? 10.916 -1.070 -3.792 1.00 90.69 107 GLN A N 1
ATOM 820 C CA . GLN A 1 107 ? 9.752 -1.285 -2.923 1.00 90.69 107 GLN A CA 1
ATOM 821 C C . GLN A 1 107 ? 9.825 -2.619 -2.166 1.00 90.69 107 GLN A C 1
ATOM 823 O O . GLN A 1 107 ? 9.544 -2.663 -0.968 1.00 90.69 107 GLN A O 1
ATOM 828 N N . LYS A 1 108 ? 10.256 -3.704 -2.825 1.00 89.69 108 LYS A N 1
ATOM 829 C CA . LYS A 1 108 ? 10.438 -5.012 -2.165 1.00 89.69 108 LYS A CA 1
ATOM 830 C C . LYS A 1 108 ? 11.556 -4.981 -1.127 1.00 89.69 108 LYS A C 1
ATOM 832 O O . LYS A 1 108 ? 11.391 -5.547 -0.049 1.00 89.69 108 LYS A O 1
ATOM 837 N N . GLY A 1 109 ? 12.672 -4.325 -1.445 1.00 90.81 109 GLY A N 1
ATOM 838 C CA . GLY A 1 109 ? 13.793 -4.153 -0.523 1.00 90.81 109 GLY A CA 1
ATOM 839 C C . GLY A 1 109 ? 13.396 -3.351 0.714 1.00 90.81 109 GLY A C 1
ATOM 840 O O . GLY A 1 109 ? 13.638 -3.795 1.833 1.00 90.81 109 GLY A O 1
ATOM 841 N N . ILE A 1 110 ? 12.711 -2.220 0.519 1.00 93.69 110 ILE A N 1
ATOM 842 C CA . ILE A 1 110 ? 12.193 -1.380 1.606 1.00 93.69 110 ILE A CA 1
ATOM 843 C C . ILE A 1 110 ? 11.234 -2.183 2.489 1.00 93.69 110 ILE A C 1
ATOM 845 O O . ILE A 1 110 ? 11.394 -2.186 3.706 1.00 93.69 110 ILE A O 1
ATOM 849 N N . GLY A 1 111 ? 10.281 -2.907 1.892 1.00 90.88 111 GLY A N 1
ATOM 850 C CA . GLY A 1 111 ? 9.330 -3.733 2.638 1.00 90.88 111 GLY A CA 1
ATOM 851 C C . GLY A 1 111 ? 10.006 -4.823 3.476 1.00 90.88 111 GLY A C 1
ATOM 852 O O . GLY A 1 111 ? 9.641 -5.021 4.632 1.00 90.88 111 GLY A O 1
ATOM 853 N N . LEU A 1 112 ? 11.028 -5.492 2.929 1.00 90.06 112 LEU A N 1
ATOM 854 C CA . LEU A 1 112 ? 11.785 -6.514 3.657 1.00 90.06 112 LEU A CA 1
ATOM 855 C C . LEU A 1 112 ? 12.561 -5.915 4.833 1.00 90.06 112 LEU A C 1
ATOM 857 O O . LEU A 1 112 ? 12.493 -6.450 5.937 1.00 90.06 112 LEU A O 1
ATOM 861 N N . ILE A 1 113 ? 13.264 -4.799 4.623 1.00 92.44 113 ILE A N 1
ATOM 862 C CA . ILE A 1 113 ? 13.992 -4.121 5.702 1.00 92.44 113 ILE A CA 1
ATOM 863 C C . ILE A 1 113 ? 13.024 -3.635 6.781 1.00 92.44 113 ILE A C 1
ATOM 865 O O . ILE A 1 113 ? 13.295 -3.833 7.960 1.00 92.44 113 ILE A O 1
ATOM 869 N N . MET A 1 114 ? 11.873 -3.075 6.403 1.00 93.44 114 MET A N 1
ATOM 870 C CA . MET A 1 114 ? 10.850 -2.670 7.369 1.00 93.44 114 MET A CA 1
ATOM 871 C C . MET A 1 114 ? 10.333 -3.846 8.197 1.00 93.44 114 MET A C 1
ATOM 873 O O . MET A 1 114 ? 10.200 -3.712 9.410 1.00 93.44 114 MET A O 1
ATOM 877 N N . LEU A 1 115 ? 10.102 -5.009 7.583 1.00 89.88 115 LEU A N 1
ATOM 878 C CA . LEU A 1 115 ? 9.688 -6.210 8.311 1.00 89.88 115 LEU A CA 1
ATOM 879 C C . LEU A 1 115 ? 10.757 -6.657 9.320 1.00 89.88 115 LEU A C 1
ATOM 881 O O . LEU A 1 115 ? 10.423 -6.976 10.459 1.00 89.88 115 LEU A O 1
ATOM 885 N N . VAL A 1 116 ? 12.036 -6.619 8.936 1.00 91.19 116 VAL A N 1
ATOM 886 C CA . VAL A 1 116 ? 13.160 -6.919 9.840 1.00 91.19 116 VAL A CA 1
ATOM 887 C C . VAL A 1 116 ? 13.234 -5.910 10.991 1.00 91.19 116 VAL A C 1
ATOM 889 O O . VAL A 1 116 ? 13.370 -6.307 12.145 1.00 91.19 116 VAL A O 1
ATOM 892 N N . LEU A 1 117 ? 13.106 -4.612 10.705 1.00 92.69 117 LEU A N 1
ATOM 893 C CA . LEU A 1 117 ? 13.153 -3.551 11.716 1.00 92.69 117 LEU A CA 1
ATOM 894 C C . LEU A 1 117 ? 12.006 -3.664 12.725 1.00 92.69 117 LEU A C 1
ATOM 896 O O . LEU A 1 117 ? 12.242 -3.560 13.928 1.00 92.69 117 LEU A O 1
ATOM 900 N N . ILE A 1 118 ? 10.787 -3.927 12.246 1.00 90.19 118 ILE A N 1
ATOM 901 C CA . ILE A 1 118 ? 9.616 -4.165 13.098 1.00 90.19 118 ILE A CA 1
ATOM 902 C C . ILE A 1 118 ? 9.808 -5.434 13.940 1.00 90.19 118 ILE A C 1
ATOM 904 O O . ILE A 1 118 ? 9.409 -5.450 15.099 1.00 90.19 118 ILE A O 1
ATOM 908 N N . GLY A 1 119 ? 10.438 -6.475 13.387 1.00 86.94 119 GLY A N 1
ATOM 909 C CA . GLY A 1 119 ? 10.697 -7.725 14.102 1.00 86.94 119 GLY A CA 1
ATOM 910 C C . GLY A 1 119 ? 11.749 -7.610 15.211 1.00 86.94 119 GLY A C 1
ATOM 911 O O . GLY A 1 119 ? 11.578 -8.211 16.265 1.00 86.94 119 GLY A O 1
ATOM 912 N N . ILE A 1 120 ? 12.825 -6.844 14.996 1.00 91.38 120 ILE A N 1
ATOM 913 C CA . ILE A 1 120 ? 13.938 -6.734 15.958 1.00 91.38 120 ILE A CA 1
ATOM 914 C C . ILE A 1 120 ? 13.697 -5.617 16.983 1.00 91.38 120 ILE A C 1
ATOM 916 O O . ILE A 1 120 ? 13.989 -5.794 18.163 1.00 91.38 120 ILE A O 1
ATOM 920 N N . VAL A 1 121 ? 13.187 -4.457 16.552 1.00 91.38 121 VAL A N 1
ATOM 921 C CA . VAL A 1 121 ? 12.992 -3.278 17.417 1.00 91.38 121 VAL A CA 1
ATOM 922 C C . VAL A 1 121 ? 11.584 -2.699 17.219 1.00 91.38 121 VAL A C 1
ATOM 924 O O . VAL A 1 121 ? 11.433 -1.573 16.728 1.00 91.38 121 VAL A O 1
ATOM 927 N N . PRO A 1 122 ? 10.526 -3.436 17.611 1.00 87.62 122 PRO A N 1
ATOM 928 C CA . PRO A 1 122 ? 9.146 -3.028 17.362 1.00 87.62 122 PRO A CA 1
ATOM 929 C C . PRO A 1 122 ? 8.846 -1.646 17.946 1.00 87.62 122 PRO A C 1
ATOM 931 O O . PRO A 1 122 ? 8.343 -0.787 17.231 1.00 87.62 122 PRO A O 1
ATOM 934 N N . ALA A 1 123 ? 9.277 -1.361 19.178 1.00 85.81 123 ALA A N 1
ATOM 935 C CA . ALA A 1 123 ? 9.021 -0.090 19.869 1.00 85.81 123 ALA A CA 1
ATOM 936 C C . ALA A 1 123 ? 9.440 1.180 19.091 1.00 85.81 123 ALA A C 1
ATOM 938 O O . ALA A 1 123 ? 8.939 2.273 19.368 1.00 85.81 123 ALA A O 1
ATOM 939 N N . LYS A 1 124 ? 10.365 1.057 18.126 1.00 89.44 124 LYS A N 1
ATOM 940 C CA . LYS A 1 124 ? 10.858 2.172 17.301 1.00 89.44 124 LYS A CA 1
ATOM 941 C C . LYS A 1 124 ? 10.259 2.235 15.897 1.00 89.44 124 LYS A C 1
ATOM 943 O O . LYS A 1 124 ? 10.286 3.310 15.308 1.00 89.44 124 LYS A O 1
ATOM 948 N N . PHE A 1 125 ? 9.763 1.116 15.365 1.00 92.88 125 PHE A N 1
ATOM 949 C CA . PHE A 1 125 ? 9.359 1.005 13.956 1.00 92.88 125 PHE A CA 1
ATOM 950 C C . PHE A 1 125 ? 7.904 0.573 13.744 1.00 92.88 125 PHE A C 1
ATOM 952 O O . PHE A 1 125 ? 7.436 0.521 12.608 1.00 92.88 125 PHE A O 1
ATOM 959 N N . VAL A 1 126 ? 7.163 0.271 14.815 1.00 91.81 126 VAL A N 1
ATOM 960 C CA . VAL A 1 126 ? 5.734 -0.068 14.725 1.00 91.81 126 VAL A CA 1
ATOM 961 C C . VAL A 1 126 ? 4.856 1.127 14.354 1.00 91.81 126 VAL A C 1
ATOM 963 O O . VAL A 1 126 ? 3.816 0.942 13.729 1.00 91.81 126 VAL A O 1
ATOM 966 N N . LEU A 1 127 ? 5.267 2.344 14.689 1.00 93.31 127 LEU A N 1
ATOM 967 C CA . LEU A 1 127 ? 4.589 3.585 14.322 1.00 93.31 127 LEU A CA 1
ATOM 968 C C . LEU A 1 127 ? 5.636 4.596 13.875 1.00 93.31 127 LEU A C 1
ATOM 970 O O . LEU A 1 127 ? 6.755 4.588 14.394 1.00 93.31 127 LEU A O 1
ATOM 974 N N . ASP A 1 128 ? 5.271 5.482 12.953 1.00 94.38 128 ASP A N 1
ATOM 975 C CA . ASP A 1 128 ? 6.148 6.581 12.572 1.00 94.38 128 ASP A CA 1
ATOM 976 C C . ASP A 1 128 ? 6.244 7.597 13.708 1.00 94.38 128 ASP A C 1
ATOM 978 O O . ASP A 1 128 ? 5.393 8.472 13.862 1.00 94.38 128 ASP A O 1
ATOM 982 N N . LEU A 1 129 ? 7.309 7.493 14.502 1.00 92.88 129 LEU A N 1
ATOM 983 C CA . LEU A 1 129 ? 7.582 8.395 15.620 1.00 92.88 129 LEU A CA 1
ATOM 984 C C . LEU A 1 129 ? 7.816 9.854 15.193 1.00 92.88 129 LEU A C 1
ATOM 986 O O . LEU A 1 129 ? 7.823 10.726 16.059 1.00 92.88 129 LEU A O 1
ATOM 990 N N . ASN A 1 130 ? 7.987 10.128 13.894 1.00 93.62 130 ASN A N 1
ATOM 991 C CA . ASN A 1 130 ? 8.062 11.484 13.345 1.00 93.62 130 ASN A CA 1
ATOM 992 C C . ASN A 1 130 ? 6.698 12.011 12.869 1.00 93.62 130 ASN A C 1
ATOM 994 O O . ASN A 1 130 ? 6.637 13.089 12.274 1.00 93.62 130 ASN A O 1
ATOM 998 N N . SER A 1 131 ? 5.610 11.270 13.112 1.00 93.56 131 SER A N 1
ATOM 999 C CA . SER A 1 131 ? 4.256 11.715 12.780 1.00 93.56 131 SER A CA 1
ATOM 1000 C C . SER A 1 131 ? 3.932 13.027 13.482 1.00 93.56 131 SER A C 1
ATOM 1002 O O . SER A 1 131 ? 4.104 13.177 14.693 1.00 93.56 131 SER A O 1
ATOM 1004 N N . THR A 1 132 ? 3.417 13.973 12.708 1.00 94.19 132 THR A N 1
ATOM 1005 C CA . THR A 1 132 ? 2.899 15.241 13.224 1.00 94.19 132 THR A CA 1
ATOM 1006 C C . THR A 1 132 ? 1.596 15.016 13.988 1.00 94.19 132 THR A C 1
ATOM 1008 O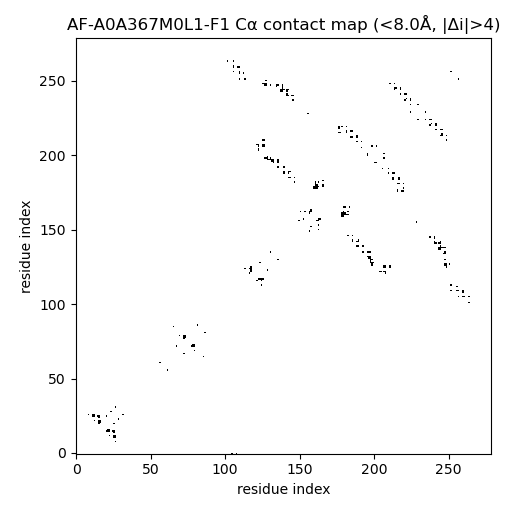 O . THR A 1 132 ? 0.830 14.106 13.665 1.00 94.19 132 THR A O 1
ATOM 1011 N N . THR A 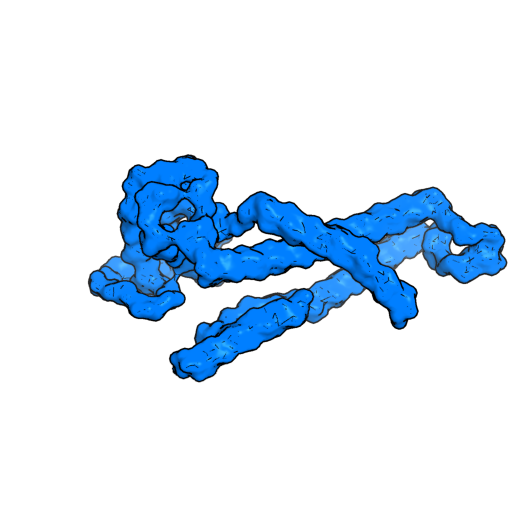1 133 ? 1.277 15.901 14.935 1.00 94.00 133 THR A N 1
ATOM 1012 C CA . THR A 1 133 ? -0.011 15.879 15.652 1.00 94.00 133 THR A CA 1
ATOM 1013 C C . THR A 1 133 ? -1.203 15.858 14.691 1.00 94.00 133 THR A C 1
ATOM 1015 O O . THR A 1 133 ? -2.165 15.138 14.922 1.00 94.00 133 THR A O 1
ATOM 1018 N N . TYR A 1 134 ? -1.109 16.558 13.553 1.00 93.88 134 TYR A N 1
ATOM 1019 C CA . TYR A 1 134 ? -2.133 16.521 12.506 1.00 93.88 134 TYR A CA 1
ATOM 1020 C C . TYR A 1 134 ? -2.363 15.111 11.935 1.00 93.88 134 TYR A C 1
ATOM 1022 O O . TYR A 1 134 ? -3.504 14.716 11.723 1.00 93.88 134 TYR A O 1
ATOM 1030 N N . GLN A 1 135 ? -1.304 14.334 11.686 1.00 94.50 135 GLN A N 1
ATOM 1031 C CA . GLN A 1 135 ? -1.431 12.966 11.165 1.00 94.50 135 GLN A CA 1
ATOM 1032 C C . GLN A 1 135 ? -2.030 12.009 12.201 1.00 94.50 135 GLN A C 1
ATOM 1034 O O . GLN A 1 135 ? -2.821 11.134 11.844 1.00 94.50 135 GLN A O 1
ATOM 1039 N N . ILE A 1 136 ? -1.686 12.193 13.478 1.00 94.94 136 ILE A N 1
ATOM 1040 C CA . ILE A 1 136 ? -2.240 11.402 14.583 1.00 94.94 136 ILE A CA 1
ATOM 1041 C C . ILE A 1 136 ? -3.733 11.710 14.754 1.00 94.94 136 ILE A C 1
ATOM 1043 O O . ILE A 1 136 ? -4.547 10.788 14.773 1.00 94.94 136 ILE A O 1
ATOM 1047 N N . GLU A 1 137 ? -4.113 12.990 14.781 1.00 94.38 137 GLU A N 1
ATOM 1048 C CA . GLU A 1 137 ? -5.522 13.401 14.849 1.00 94.38 137 GLU A CA 1
ATOM 1049 C C . GLU A 1 137 ? -6.304 12.937 13.617 1.00 94.38 137 GLU A C 1
ATOM 1051 O O . GLU A 1 137 ? -7.393 12.395 13.751 1.00 94.38 137 GLU A O 1
ATOM 1056 N N . ARG A 1 138 ? -5.719 13.010 12.415 1.00 95.19 138 ARG A N 1
ATOM 1057 C CA . ARG A 1 138 ? -6.344 12.467 11.201 1.00 95.19 138 ARG A CA 1
ATOM 1058 C C . ARG A 1 138 ? -6.600 10.959 11.293 1.00 95.19 138 ARG A C 1
ATOM 1060 O O . ARG A 1 138 ? -7.642 10.490 10.840 1.00 95.19 138 ARG A O 1
ATOM 1067 N N . THR A 1 139 ? -5.677 10.205 11.890 1.00 95.19 139 THR A N 1
ATOM 1068 C CA . THR A 1 139 ? -5.841 8.762 12.142 1.00 95.19 139 THR A CA 1
ATOM 1069 C C . THR A 1 139 ? -7.000 8.512 13.112 1.00 95.19 139 THR A C 1
ATOM 1071 O O . THR A 1 139 ? -7.843 7.642 12.888 1.00 95.19 139 THR A O 1
ATOM 1074 N N . ARG A 1 140 ? -7.079 9.312 14.181 1.00 94.75 140 ARG A N 1
ATOM 1075 C CA . ARG A 1 140 ? -8.158 9.259 15.173 1.00 94.75 140 ARG A CA 1
ATOM 1076 C C . ARG A 1 140 ? -9.517 9.621 14.559 1.00 94.75 140 ARG A C 1
ATOM 1078 O O . ARG A 1 140 ? -10.490 8.900 14.778 1.00 94.75 140 ARG A O 1
ATOM 1085 N N . ASP A 1 141 ? -9.583 10.674 13.752 1.00 95.38 141 ASP A N 1
ATOM 1086 C CA . ASP A 1 141 ? -10.788 11.090 13.026 1.00 95.38 141 ASP A CA 1
ATOM 1087 C C . ASP A 1 141 ? -11.244 10.021 12.030 1.00 95.38 141 ASP A C 1
ATOM 1089 O O . ASP A 1 141 ? -12.438 9.734 11.922 1.00 95.38 141 ASP A O 1
ATOM 1093 N N . ALA A 1 142 ? -10.305 9.363 11.344 1.00 96.12 142 ALA A N 1
ATOM 1094 C CA . ALA A 1 142 ? -10.624 8.243 10.469 1.00 96.12 142 ALA A CA 1
ATOM 1095 C C . ALA A 1 142 ? -11.253 7.074 11.246 1.00 96.12 142 ALA A C 1
ATOM 1097 O O . ALA A 1 142 ? -12.239 6.501 10.781 1.00 96.12 142 ALA A O 1
ATOM 1098 N N . ALA A 1 143 ? -10.760 6.762 12.451 1.00 95.50 143 ALA A N 1
ATOM 1099 C CA . ALA A 1 143 ? -11.362 5.750 13.323 1.00 95.50 143 ALA A CA 1
ATOM 1100 C C . ALA A 1 143 ? -12.773 6.148 13.802 1.00 95.50 143 ALA A C 1
ATOM 1102 O O . ALA A 1 143 ? -13.675 5.307 13.828 1.00 95.50 143 ALA A O 1
ATOM 1103 N N . LEU A 1 144 ? -12.994 7.430 14.124 1.00 95.62 144 LEU A N 1
ATOM 1104 C CA . LEU A 1 144 ? -14.319 7.959 14.472 1.00 95.62 144 LEU A CA 1
ATOM 1105 C C . LEU A 1 144 ? -15.307 7.825 13.308 1.00 95.62 144 LEU A C 1
ATOM 1107 O O . LEU A 1 144 ? -16.403 7.289 13.483 1.00 95.62 144 LEU A O 1
ATOM 1111 N N . HIS A 1 145 ? -14.923 8.267 12.110 1.00 95.69 145 HIS A N 1
ATOM 1112 C CA . HIS A 1 145 ? -15.761 8.150 10.916 1.00 95.69 145 HIS A CA 1
ATOM 1113 C C . HIS A 1 145 ? -16.005 6.694 10.515 1.00 95.69 145 HIS A C 1
ATOM 1115 O O . HIS A 1 145 ? -17.095 6.368 10.043 1.00 95.69 145 HIS A O 1
ATOM 1121 N N . LEU A 1 146 ? -15.033 5.807 10.742 1.00 94.06 146 LEU A N 1
ATOM 1122 C CA . LEU A 1 146 ? -15.204 4.374 10.527 1.00 94.06 146 LEU A CA 1
ATOM 1123 C C . LEU A 1 146 ? -16.265 3.789 11.475 1.00 94.06 146 LEU A C 1
ATOM 1125 O O . LEU A 1 146 ? -17.132 3.041 11.029 1.00 94.06 146 LEU A O 1
ATOM 1129 N N . SER A 1 147 ? -16.258 4.184 12.752 1.00 92.94 147 SER A N 1
ATOM 1130 C CA . SER A 1 147 ? -17.302 3.798 13.715 1.00 92.94 147 SER A CA 1
ATOM 1131 C C . SER A 1 147 ? -18.691 4.252 13.265 1.00 92.94 147 SER A C 1
ATOM 1133 O O . SER A 1 147 ? -19.622 3.453 13.180 1.00 92.94 147 SER A O 1
ATOM 1135 N N . GLN A 1 148 ? -18.819 5.526 12.882 1.00 93.00 148 GLN A N 1
ATOM 1136 C CA . GLN A 1 148 ? -20.077 6.089 12.383 1.00 93.00 148 GLN A CA 1
ATOM 1137 C C . GLN A 1 148 ? -20.547 5.415 11.089 1.00 93.00 148 GLN A C 1
ATOM 1139 O O . GLN A 1 148 ? -21.747 5.282 10.851 1.00 93.00 148 GLN A O 1
ATOM 1144 N N . PHE A 1 149 ? -19.617 5.007 10.223 1.00 92.25 149 PHE A N 1
ATOM 1145 C CA . PHE A 1 149 ? -19.935 4.212 9.044 1.00 92.25 149 PHE A CA 1
ATOM 1146 C C . PHE A 1 149 ? -20.551 2.869 9.456 1.00 92.25 149 PHE A C 1
ATOM 1148 O O . PHE A 1 149 ? -21.667 2.570 9.046 1.00 92.25 149 PHE A O 1
ATOM 1155 N N . TYR A 1 150 ? -19.908 2.107 10.341 1.00 91.06 150 TYR A N 1
ATOM 1156 C CA . TYR A 1 150 ? -20.447 0.817 10.780 1.00 91.06 150 TYR A CA 1
ATOM 1157 C C . TYR A 1 150 ? -21.800 0.936 11.490 1.00 91.06 150 TYR A C 1
ATOM 1159 O O . TYR A 1 150 ? -22.693 0.143 11.206 1.00 91.06 150 TYR A O 1
ATOM 1167 N N . GLN A 1 151 ? -21.999 1.963 12.320 1.00 88.94 151 GLN A N 1
ATOM 1168 C CA . GLN A 1 151 ? -23.281 2.208 12.989 1.00 88.94 151 GLN A CA 1
ATOM 1169 C C . GLN A 1 151 ? -24.418 2.516 12.005 1.00 88.94 151 GLN A C 1
ATOM 1171 O O . GLN A 1 151 ? -25.536 2.031 12.183 1.00 88.94 151 GLN A O 1
ATOM 1176 N N . ARG A 1 152 ? -24.153 3.273 10.931 1.00 89.44 152 ARG A N 1
ATOM 1177 C CA . ARG A 1 152 ? -25.164 3.561 9.895 1.00 89.44 152 ARG A CA 1
ATOM 1178 C C . ARG A 1 152 ? -25.542 2.331 9.074 1.00 89.44 152 ARG A C 1
ATOM 1180 O O . ARG A 1 152 ? -26.644 2.273 8.547 1.00 89.44 152 ARG A O 1
ATOM 1187 N N . HIS A 1 153 ? -24.640 1.359 8.994 1.00 88.25 153 HIS A N 1
ATOM 1188 C CA . HIS A 1 153 ? -24.803 0.127 8.228 1.00 88.25 153 HIS A CA 1
ATOM 1189 C C . HIS A 1 153 ? -25.028 -1.100 9.123 1.00 88.25 153 HIS A C 1
ATOM 1191 O O . HIS A 1 153 ? -24.750 -2.227 8.701 1.00 88.25 153 HIS A O 1
ATOM 1197 N N . THR A 1 154 ? -25.555 -0.899 10.338 1.00 84.44 154 THR A N 1
ATOM 1198 C CA . THR A 1 154 ? -25.817 -1.981 11.303 1.00 84.44 154 THR A CA 1
ATOM 1199 C C . THR A 1 154 ? -26.692 -3.085 10.713 1.00 84.44 154 THR A C 1
ATOM 1201 O O . THR A 1 154 ? -26.399 -4.256 10.930 1.00 84.44 154 THR A O 1
ATOM 1204 N N . ASP A 1 155 ? -27.688 -2.750 9.891 1.00 81.12 155 ASP A N 1
ATOM 1205 C CA . ASP A 1 155 ? -28.582 -3.747 9.283 1.00 81.12 155 ASP A CA 1
ATOM 1206 C C . ASP A 1 155 ? -27.843 -4.710 8.340 1.00 81.12 155 ASP A C 1
ATOM 1208 O O . ASP A 1 155 ? -28.176 -5.888 8.252 1.00 81.12 155 ASP A O 1
ATOM 1212 N N . THR A 1 156 ? -26.803 -4.224 7.657 1.00 80.75 156 THR A N 1
ATOM 1213 C CA . THR A 1 156 ? -26.002 -5.017 6.707 1.00 80.75 156 THR A CA 1
ATOM 1214 C C . THR A 1 156 ? -24.756 -5.648 7.333 1.00 80.75 156 THR A C 1
ATOM 1216 O O . THR A 1 156 ? -24.310 -6.705 6.897 1.00 80.75 156 THR A O 1
ATOM 1219 N N . LEU A 1 157 ? -24.166 -5.003 8.345 1.00 81.62 157 LEU A N 1
ATOM 1220 C CA . LEU A 1 157 ? -22.864 -5.375 8.914 1.00 81.62 157 LEU A CA 1
ATOM 1221 C C . LEU A 1 157 ? -22.958 -5.932 10.338 1.00 81.62 157 LEU A C 1
ATOM 1223 O O . LEU A 1 157 ? -21.973 -6.470 10.840 1.00 81.62 157 LEU A O 1
ATOM 1227 N N . GLY A 1 158 ? -24.116 -5.825 10.991 1.00 75.19 158 GLY A N 1
ATOM 1228 C CA . GLY A 1 158 ? -24.307 -6.155 12.402 1.00 75.19 158 GLY A CA 1
ATOM 1229 C C . GLY A 1 158 ? -23.958 -7.598 12.748 1.00 75.19 158 GLY A C 1
ATOM 1230 O O . GLY A 1 158 ? -23.326 -7.836 13.774 1.00 75.19 158 GLY A O 1
ATOM 1231 N N . ASP A 1 159 ? -24.273 -8.554 11.873 1.00 76.38 159 ASP A N 1
ATOM 1232 C CA . ASP A 1 159 ? -23.928 -9.962 12.098 1.00 76.38 159 ASP A CA 1
ATOM 1233 C C . ASP A 1 159 ? -22.460 -10.281 11.781 1.00 76.38 159 ASP A C 1
ATOM 1235 O O . ASP A 1 159 ? -21.848 -11.096 12.473 1.00 76.38 159 ASP A O 1
ATOM 1239 N N . MET A 1 160 ? -21.860 -9.604 10.793 1.00 77.38 160 MET A N 1
ATOM 1240 C CA . MET A 1 160 ? -20.436 -9.762 10.460 1.00 77.38 160 MET A CA 1
ATOM 1241 C C . MET A 1 160 ? -19.528 -9.174 11.548 1.00 77.38 160 MET A C 1
ATOM 1243 O O . MET A 1 160 ? -18.506 -9.768 11.890 1.00 77.38 160 MET A O 1
ATOM 1247 N N . LEU A 1 161 ? -19.889 -8.001 12.068 1.00 76.56 161 LEU A N 1
ATOM 1248 C CA . LEU A 1 161 ? -19.087 -7.227 13.016 1.00 76.56 161 LEU A CA 1
ATOM 1249 C C . LEU A 1 161 ? -19.540 -7.397 14.472 1.00 76.56 161 LEU A C 1
ATOM 1251 O O . LEU A 1 161 ? -18.931 -6.813 15.362 1.00 76.56 161 LEU A O 1
ATOM 1255 N N . ALA A 1 162 ? -20.595 -8.179 14.721 1.00 74.50 162 ALA A N 1
ATOM 1256 C CA . ALA A 1 162 ? -21.220 -8.343 16.035 1.00 74.50 162 ALA A CA 1
ATOM 1257 C C . ALA A 1 162 ? -21.545 -7.004 16.739 1.00 74.50 162 ALA A C 1
ATOM 1259 O O . ALA A 1 162 ? -21.426 -6.903 17.964 1.00 74.50 162 ALA A O 1
ATOM 1260 N N . LEU A 1 163 ? -21.961 -5.986 15.971 1.00 66.38 163 LEU A N 1
ATOM 1261 C CA . LEU A 1 163 ? -22.248 -4.635 16.479 1.00 66.38 163 LEU A CA 1
ATOM 1262 C C . LEU A 1 163 ? -23.297 -4.706 17.596 1.00 66.38 163 LEU A C 1
ATOM 1264 O O . LEU A 1 163 ? -24.360 -5.305 17.415 1.00 66.38 163 LEU A O 1
ATOM 1268 N N . GLY A 1 164 ? -22.980 -4.142 18.765 1.00 56.38 164 GLY A N 1
ATOM 1269 C CA . GLY A 1 164 ? -23.867 -4.166 19.935 1.00 56.38 164 GLY A CA 1
ATOM 1270 C C . GLY A 1 164 ? -24.043 -5.530 20.626 1.00 56.38 164 GLY A C 1
ATOM 1271 O O . GLY A 1 164 ? -24.847 -5.633 21.550 1.00 56.38 164 GLY A O 1
ATOM 1272 N N . LYS A 1 165 ? -23.308 -6.580 20.218 1.00 57.84 165 LYS A N 1
ATOM 1273 C CA . LYS A 1 165 ? -23.366 -7.935 20.817 1.00 57.84 165 LYS A CA 1
ATOM 1274 C C . LYS A 1 165 ? -22.103 -8.309 21.616 1.00 57.84 165 LYS A C 1
ATOM 1276 O O . LYS A 1 165 ? -22.035 -9.397 22.185 1.00 57.84 165 LYS A O 1
ATOM 1281 N N . SER A 1 166 ? -21.099 -7.431 21.671 1.00 50.06 166 SER A N 1
ATOM 1282 C CA . SER A 1 166 ? -19.813 -7.702 22.329 1.00 50.06 166 SER A CA 1
ATOM 1283 C C . SER A 1 166 ? -19.834 -7.341 23.822 1.00 50.06 166 SER A C 1
ATOM 1285 O O . SER A 1 166 ? -19.444 -6.242 24.218 1.00 50.06 166 SER A O 1
ATOM 1287 N N . ASN A 1 167 ? -20.221 -8.297 24.670 1.00 42.16 167 ASN A N 1
ATOM 1288 C CA . ASN A 1 167 ? -20.023 -8.220 26.120 1.00 42.16 167 ASN A CA 1
ATOM 1289 C C . ASN A 1 167 ? -18.559 -8.515 26.473 1.00 42.16 167 ASN A C 1
ATOM 1291 O O . ASN A 1 167 ? -18.204 -9.672 26.669 1.00 42.16 167 ASN A O 1
ATOM 1295 N N . GLY A 1 168 ? -17.724 -7.473 26.551 1.00 46.78 168 GLY A N 1
ATOM 1296 C CA . GLY A 1 168 ? -16.491 -7.456 27.354 1.00 46.78 168 GLY A CA 1
ATOM 1297 C C . GLY A 1 168 ? -15.540 -8.654 27.235 1.00 46.78 168 GLY A C 1
ATOM 1298 O O . GLY A 1 168 ? -14.880 -8.979 28.217 1.00 46.78 168 GLY A O 1
ATOM 1299 N N . SER A 1 169 ? -15.469 -9.333 26.087 1.00 41.38 169 SER A N 1
ATOM 1300 C CA . SER A 1 169 ? -14.577 -10.482 25.939 1.00 41.38 169 SER A CA 1
ATOM 1301 C C . SER A 1 169 ? -13.131 -10.002 25.921 1.00 41.38 169 SER A C 1
ATOM 1303 O O . SER A 1 169 ? -12.782 -9.149 25.100 1.00 41.38 169 SER A O 1
ATOM 1305 N N . GLU A 1 170 ? -12.308 -10.564 26.807 1.00 45.06 170 GLU A N 1
ATOM 1306 C CA . GLU A 1 170 ? -10.854 -10.424 26.786 1.00 45.06 170 GLU A CA 1
ATOM 1307 C C . GLU A 1 170 ? -10.344 -10.575 25.349 1.00 45.06 170 GLU A C 1
ATOM 1309 O O . GLU A 1 170 ? -10.731 -11.501 24.627 1.00 45.06 170 GLU A O 1
ATOM 1314 N N . MET A 1 171 ? -9.505 -9.632 24.907 1.00 48.22 171 MET A N 1
ATOM 1315 C CA . MET A 1 171 ? -8.866 -9.771 23.604 1.00 48.22 171 MET A CA 1
ATOM 1316 C C . MET A 1 171 ? -8.106 -11.101 23.582 1.00 48.22 171 MET A C 1
ATOM 1318 O O . MET A 1 171 ? -7.406 -11.398 24.554 1.00 48.22 171 MET A O 1
ATOM 1322 N N . PRO A 1 172 ? -8.226 -11.907 22.514 1.00 47.19 172 PRO A N 1
ATOM 1323 C CA . PRO A 1 172 ? -7.593 -13.207 22.471 1.00 47.19 172 PRO A CA 1
ATOM 1324 C C . PRO A 1 172 ? -6.092 -13.038 22.716 1.00 47.19 172 PRO A C 1
ATOM 1326 O O . PRO A 1 172 ? -5.468 -12.115 22.190 1.00 47.19 172 PRO A O 1
ATOM 1329 N N . GLN A 1 173 ? -5.502 -13.970 23.464 1.00 48.00 173 GLN A N 1
ATOM 1330 C CA . GLN A 1 173 ? -4.044 -14.124 23.607 1.00 48.00 173 GLN A CA 1
ATOM 1331 C C . GLN A 1 173 ? -3.335 -14.250 22.242 1.00 48.00 173 GLN A C 1
ATOM 1333 O O . GLN A 1 173 ? -2.133 -14.034 22.124 1.00 48.00 173 GLN A O 1
ATOM 1338 N N . PHE A 1 174 ? -4.088 -14.580 21.190 1.00 49.88 174 PHE A N 1
ATOM 1339 C CA . PHE A 1 174 ? -3.604 -14.707 19.827 1.00 49.88 174 PHE A CA 1
ATOM 1340 C C . PHE A 1 174 ? -3.700 -13.378 19.069 1.00 49.88 174 PHE A C 1
ATOM 1342 O O . PHE A 1 174 ? -4.741 -12.727 19.058 1.00 49.88 174 PHE A O 1
ATOM 1349 N N . TYR A 1 175 ? -2.623 -13.017 18.364 1.00 58.72 175 TYR A N 1
ATOM 1350 C CA . TYR A 1 175 ? -2.496 -11.860 17.464 1.00 58.72 175 TYR A CA 1
ATOM 1351 C C . TYR A 1 175 ? -3.395 -11.957 16.210 1.00 58.72 175 TYR A C 1
ATOM 1353 O O . TYR A 1 175 ? -2.920 -11.834 15.081 1.00 58.72 175 TYR A O 1
ATOM 1361 N N . ARG A 1 176 ? -4.694 -12.225 16.372 1.00 65.06 176 ARG A N 1
ATOM 1362 C CA . ARG A 1 176 ? -5.664 -12.340 15.277 1.00 65.06 176 ARG A CA 1
ATOM 1363 C C . ARG A 1 176 ? -6.669 -11.201 15.358 1.00 65.06 176 ARG A C 1
ATOM 1365 O O . ARG A 1 176 ? -7.229 -10.927 16.412 1.00 65.06 176 ARG A O 1
ATOM 1372 N N . CYS A 1 177 ? -6.907 -10.568 14.218 1.00 74.44 177 CYS A N 1
ATOM 1373 C CA . CYS A 1 177 ? -7.952 -9.568 14.066 1.00 74.44 177 CYS A CA 1
ATOM 1374 C C . CYS A 1 177 ? -9.287 -10.282 13.814 1.00 74.44 177 CYS A C 1
ATOM 1376 O O . CYS A 1 177 ? -9.515 -10.792 12.713 1.00 74.44 177 CYS A O 1
ATOM 1378 N N . ASP A 1 178 ? -10.146 -10.357 14.831 1.00 78.06 178 ASP A N 1
ATOM 1379 C CA . ASP A 1 178 ? -11.522 -10.839 14.680 1.00 78.06 178 ASP A CA 1
ATOM 1380 C C . ASP A 1 178 ? -12.443 -9.657 14.314 1.00 78.06 178 ASP A C 1
ATOM 1382 O O . ASP A 1 178 ? -12.528 -8.702 15.093 1.00 78.06 178 ASP A O 1
ATOM 1386 N N . PRO A 1 179 ? -13.158 -9.698 13.170 1.00 78.12 179 PRO A N 1
ATOM 1387 C CA . PRO A 1 179 ? -14.139 -8.676 12.801 1.00 78.12 179 PRO A CA 1
ATOM 1388 C C . PRO A 1 179 ? -15.187 -8.393 13.886 1.00 78.12 179 PRO A C 1
ATOM 1390 O O . PRO A 1 179 ? -15.668 -7.265 13.986 1.00 78.12 179 PRO A O 1
ATOM 1393 N N . LYS A 1 180 ? -15.511 -9.368 14.742 1.00 81.00 180 LYS A N 1
ATOM 1394 C CA . LYS A 1 180 ? -16.457 -9.190 15.856 1.00 81.00 180 LYS A CA 1
ATOM 1395 C C . LYS A 1 180 ? -15.942 -8.256 16.952 1.00 81.00 180 LYS A C 1
ATOM 1397 O O . LYS A 1 180 ? -16.725 -7.732 17.734 1.00 81.00 180 LYS A O 1
ATOM 1402 N N . GLN A 1 181 ? -14.630 -8.035 17.011 1.00 82.38 181 GLN A N 1
ATOM 1403 C CA . GLN A 1 181 ? -13.987 -7.144 17.979 1.00 82.38 181 GLN A CA 1
ATOM 1404 C C . GLN A 1 181 ? -13.737 -5.744 17.415 1.00 82.38 181 GLN A C 1
ATOM 1406 O O . GLN A 1 181 ? -13.014 -4.950 18.014 1.00 82.38 181 GLN A O 1
ATOM 1411 N N . THR A 1 182 ? -14.336 -5.405 16.275 1.00 86.81 182 THR A N 1
ATOM 1412 C CA . THR A 1 182 ? -14.113 -4.112 15.619 1.00 86.81 182 THR A CA 1
ATOM 1413 C C . THR A 1 182 ? -14.538 -2.944 16.502 1.00 86.81 182 THR A C 1
ATOM 1415 O O . THR A 1 182 ? -13.757 -2.022 16.707 1.00 86.81 182 THR A O 1
ATOM 1418 N N . GLU A 1 183 ? -15.734 -2.997 17.086 1.00 87.44 183 GLU A N 1
ATOM 1419 C CA . GLU A 1 183 ? -16.240 -1.943 17.971 1.00 87.44 183 GLU A CA 1
ATOM 1420 C C . GLU A 1 183 ? -15.368 -1.732 19.228 1.00 87.44 183 GLU A C 1
ATOM 1422 O O . GLU A 1 183 ? -14.922 -0.600 19.451 1.00 87.44 183 GLU A O 1
ATOM 1427 N N . PRO A 1 184 ? -15.024 -2.771 20.024 1.00 88.81 184 PRO A N 1
ATOM 1428 C CA . PRO A 1 184 ? -14.115 -2.585 21.153 1.00 88.81 184 PRO A CA 1
ATOM 1429 C C . PRO A 1 184 ? -12.710 -2.143 20.716 1.00 88.81 184 PRO A C 1
ATOM 1431 O O . PRO A 1 184 ? -12.090 -1.351 21.424 1.00 88.81 184 PRO A O 1
ATOM 1434 N N . THR A 1 185 ? -12.229 -2.570 19.541 1.00 90.69 185 THR A N 1
ATOM 1435 C CA . THR A 1 185 ? -10.937 -2.124 18.988 1.00 90.69 185 THR A CA 1
ATOM 1436 C C . THR A 1 185 ? -10.946 -0.633 18.656 1.00 90.69 185 THR A C 1
ATOM 1438 O O . THR A 1 185 ? -9.990 0.068 18.988 1.00 90.69 185 THR A O 1
ATOM 1441 N N . ILE A 1 186 ? -12.024 -0.118 18.050 1.00 92.62 186 ILE A N 1
ATOM 1442 C CA . ILE A 1 186 ? -12.162 1.322 17.790 1.00 92.62 186 ILE A CA 1
ATOM 1443 C C . ILE A 1 186 ? -12.169 2.092 19.113 1.00 92.62 186 ILE A C 1
ATOM 1445 O O . ILE A 1 186 ? -11.436 3.067 19.258 1.00 92.62 186 ILE A O 1
ATOM 1449 N N . ASN A 1 187 ? -12.949 1.643 20.097 1.00 92.62 187 ASN A N 1
ATOM 1450 C CA . ASN A 1 187 ? -13.034 2.320 21.391 1.00 92.62 187 ASN A CA 1
ATOM 1451 C C . ASN A 1 187 ? -11.689 2.330 22.135 1.00 92.62 187 ASN A C 1
ATOM 1453 O O . ASN A 1 187 ? -11.319 3.359 22.703 1.00 92.62 187 ASN A O 1
ATOM 1457 N N . ALA A 1 188 ? -10.940 1.223 22.097 1.00 92.62 188 ALA A N 1
ATOM 1458 C CA . ALA A 1 188 ? -9.593 1.149 22.657 1.00 92.62 188 ALA A CA 1
ATOM 1459 C C . ALA A 1 188 ? -8.637 2.120 21.947 1.00 92.62 188 ALA A C 1
ATOM 1461 O O . ALA A 1 188 ? -7.995 2.929 22.608 1.00 92.62 188 ALA A O 1
ATOM 1462 N N . LEU A 1 189 ? -8.618 2.125 20.610 1.00 94.25 189 LEU A N 1
ATOM 1463 C CA . LEU A 1 189 ? -7.785 3.041 19.827 1.00 94.25 189 LEU A CA 1
ATOM 1464 C C . LEU A 1 189 ? -8.086 4.516 20.139 1.00 94.25 189 LEU A C 1
ATOM 1466 O O . LEU A 1 189 ? -7.169 5.307 20.338 1.00 94.25 189 LEU A O 1
ATOM 1470 N N . LEU A 1 190 ? -9.365 4.896 20.194 1.00 94.81 190 LEU A N 1
ATOM 1471 C CA . LEU A 1 190 ? -9.775 6.275 20.476 1.00 94.81 190 LEU A CA 1
ATOM 1472 C C . LEU A 1 190 ? -9.424 6.717 21.897 1.00 94.81 190 LEU A C 1
ATOM 1474 O O . LEU A 1 190 ? -9.165 7.901 22.115 1.00 94.81 190 LEU A O 1
ATOM 1478 N N . ARG A 1 191 ? -9.443 5.789 22.858 1.00 94.50 191 ARG A N 1
ATOM 1479 C CA . ARG A 1 191 ? -9.014 6.041 24.234 1.00 94.50 191 ARG A CA 1
ATOM 1480 C C . ARG A 1 191 ? -7.502 6.222 24.304 1.00 94.50 191 ARG A C 1
ATOM 1482 O O . ARG A 1 191 ? -7.055 7.200 24.890 1.00 94.50 191 ARG A O 1
ATOM 1489 N N . ASP A 1 192 ? -6.751 5.315 23.691 1.00 92.88 192 ASP A N 1
ATOM 1490 C CA . ASP A 1 192 ? -5.292 5.277 23.789 1.00 92.88 192 ASP A CA 1
ATOM 1491 C C . ASP A 1 192 ? -4.642 6.424 22.982 1.00 92.88 192 ASP A C 1
ATOM 1493 O O . ASP A 1 192 ? -3.567 6.894 23.330 1.00 92.88 192 ASP A O 1
ATOM 1497 N N . LEU A 1 193 ? -5.318 6.951 21.950 1.00 93.31 193 LEU A N 1
ATOM 1498 C CA . LEU A 1 193 ? -4.893 8.153 21.210 1.00 93.31 193 LEU A CA 1
ATOM 1499 C C . LEU A 1 193 ? -5.481 9.467 21.749 1.00 93.31 193 LEU A C 1
ATOM 1501 O O . LEU A 1 193 ? -5.303 10.526 21.139 1.00 93.31 193 LEU A O 1
ATOM 1505 N N . ARG A 1 194 ? -6.218 9.443 22.864 1.00 92.19 194 ARG A N 1
ATOM 1506 C CA . ARG A 1 194 ? -6.897 10.638 23.373 1.00 92.19 194 ARG A CA 1
ATOM 1507 C C . ARG A 1 194 ? -5.889 11.660 23.896 1.00 92.19 194 ARG A C 1
ATOM 1509 O O . ARG A 1 194 ? -5.316 11.479 24.962 1.00 92.19 194 ARG A O 1
ATOM 1516 N N . GLY A 1 195 ? -5.764 12.783 23.190 1.00 89.62 195 GLY A N 1
ATOM 1517 C CA . GLY A 1 195 ? -4.900 13.889 23.611 1.00 89.62 195 GLY A CA 1
ATOM 1518 C C . GLY A 1 195 ? -3.409 13.581 23.487 1.00 89.62 195 GLY A C 1
ATOM 1519 O O . GLY A 1 195 ? -2.618 14.198 24.190 1.00 89.62 195 GLY A O 1
ATOM 1520 N N . VAL A 1 196 ? -3.036 12.638 22.616 1.00 92.38 196 VAL A N 1
ATOM 1521 C CA . VAL A 1 196 ? -1.644 12.259 22.348 1.00 92.38 196 VAL A CA 1
ATOM 1522 C C . VAL A 1 196 ? -1.087 13.145 21.228 1.00 92.38 196 VAL A C 1
ATOM 1524 O O . VAL A 1 196 ? -1.476 12.969 20.070 1.00 92.38 196 VAL A O 1
ATOM 1527 N N . PRO A 1 197 ? -0.184 14.101 21.520 1.00 91.31 197 PRO A N 1
ATOM 1528 C CA . PRO A 1 197 ? 0.359 14.986 20.496 1.00 91.31 197 PRO A CA 1
ATOM 1529 C C . PRO A 1 197 ? 1.473 14.321 19.676 1.00 91.31 197 PRO A C 1
ATOM 1531 O O . PRO A 1 197 ? 1.693 14.726 18.530 1.00 91.31 197 PRO A O 1
ATOM 1534 N N . SER A 1 198 ? 2.158 13.314 20.237 1.00 94.44 198 SER A N 1
ATOM 1535 C CA . SER A 1 198 ? 3.208 12.530 19.585 1.00 94.44 198 SER A CA 1
ATOM 1536 C C . SER A 1 198 ? 3.155 11.059 20.001 1.00 94.44 198 SER A C 1
ATOM 1538 O O . SER A 1 198 ? 2.950 10.736 21.166 1.00 94.44 198 SER A O 1
ATOM 1540 N N . TYR A 1 199 ? 3.467 10.135 19.086 1.00 94.19 199 TYR A N 1
ATOM 1541 C CA . TYR A 1 199 ? 3.639 8.720 19.450 1.00 94.19 199 TYR A CA 1
ATOM 1542 C C . TYR A 1 199 ? 4.826 8.468 20.388 1.00 94.19 199 TYR A C 1
ATOM 1544 O O . TYR A 1 199 ? 4.943 7.374 20.935 1.00 94.19 199 TYR A O 1
ATOM 1552 N N . ASN A 1 200 ? 5.716 9.449 20.576 1.00 93.50 200 ASN A N 1
ATOM 1553 C CA . ASN A 1 200 ? 6.792 9.340 21.558 1.00 93.50 200 ASN A CA 1
ATOM 1554 C C . ASN A 1 200 ? 6.293 9.394 23.007 1.00 93.50 200 ASN A C 1
ATOM 1556 O O . ASN A 1 200 ? 7.017 8.926 23.882 1.00 93.50 200 ASN A O 1
ATOM 1560 N N . ASP A 1 201 ? 5.081 9.904 23.230 1.00 92.62 201 ASP A N 1
ATOM 1561 C CA . ASP A 1 201 ? 4.471 10.024 24.557 1.00 92.62 201 ASP A CA 1
ATOM 1562 C C . ASP A 1 201 ? 3.805 8.718 25.016 1.00 92.62 201 ASP A C 1
ATOM 1564 O O . ASP A 1 201 ? 3.468 8.580 26.185 1.00 92.62 201 ASP A O 1
ATOM 1568 N N . LEU A 1 202 ? 3.632 7.761 24.098 1.00 93.06 202 LEU A N 1
ATOM 1569 C CA . LEU A 1 202 ? 3.121 6.422 24.387 1.00 93.06 202 LEU A CA 1
ATOM 1570 C C . LEU A 1 202 ? 4.245 5.498 24.848 1.00 93.06 202 LEU A C 1
ATOM 1572 O O . LEU A 1 202 ? 5.358 5.552 24.305 1.00 93.06 202 LEU A O 1
ATOM 1576 N N . ASP A 1 203 ? 3.931 4.567 25.739 1.00 94.00 203 ASP A N 1
ATOM 1577 C CA . ASP A 1 203 ? 4.859 3.506 26.120 1.00 94.00 203 ASP A CA 1
ATOM 1578 C C . ASP A 1 203 ? 5.104 2.520 24.967 1.00 94.00 203 ASP A C 1
ATOM 1580 O O . ASP A 1 203 ? 4.352 2.433 23.991 1.00 94.00 203 ASP A O 1
ATOM 1584 N N . ALA A 1 204 ? 6.200 1.761 25.047 1.00 91.06 204 ALA A N 1
ATOM 1585 C CA . ALA A 1 204 ? 6.588 0.822 23.993 1.00 91.06 204 ALA A CA 1
ATOM 1586 C C . ALA A 1 204 ? 5.482 -0.202 23.682 1.00 91.06 204 ALA A C 1
ATOM 1588 O O . ALA A 1 204 ? 5.185 -0.446 22.509 1.00 91.06 204 ALA A O 1
ATOM 1589 N N . ASP A 1 205 ? 4.851 -0.748 24.721 1.00 90.06 205 ASP A N 1
ATOM 1590 C CA . ASP A 1 205 ? 3.767 -1.720 24.583 1.00 90.06 205 ASP A CA 1
ATOM 1591 C C . ASP A 1 205 ? 2.506 -1.072 24.000 1.00 90.06 205 ASP A C 1
ATOM 1593 O O . ASP A 1 205 ? 1.881 -1.638 23.102 1.00 90.06 205 ASP A O 1
ATOM 1597 N N . GLU A 1 206 ? 2.173 0.154 24.414 1.00 91.94 206 GLU A N 1
ATOM 1598 C CA . GLU A 1 206 ? 1.037 0.910 23.873 1.00 91.94 206 GLU A CA 1
ATOM 1599 C C . GLU A 1 206 ? 1.199 1.177 22.374 1.00 91.94 206 GLU A C 1
ATOM 1601 O O . GLU A 1 206 ? 0.255 0.996 21.608 1.00 91.94 206 GLU A O 1
ATOM 1606 N N . ARG A 1 207 ? 2.408 1.515 21.907 1.00 93.56 207 ARG A N 1
ATOM 1607 C CA . ARG A 1 207 ? 2.680 1.701 20.468 1.00 93.56 207 ARG A CA 1
ATOM 1608 C C . ARG A 1 207 ? 2.451 0.421 19.669 1.00 93.56 207 ARG A C 1
ATOM 1610 O O . ARG A 1 207 ? 1.907 0.470 18.562 1.00 93.56 207 ARG A O 1
ATOM 1617 N N . VAL A 1 208 ? 2.862 -0.725 20.215 1.00 90.69 208 VAL A N 1
ATOM 1618 C CA . VAL A 1 208 ? 2.616 -2.038 19.599 1.00 90.69 208 VAL A CA 1
ATOM 1619 C C . VAL A 1 208 ? 1.112 -2.309 19.530 1.00 90.69 208 VAL A C 1
ATOM 1621 O O . VAL A 1 208 ? 0.618 -2.752 18.488 1.00 90.69 208 VAL A O 1
ATOM 1624 N N . GLN A 1 209 ? 0.372 -1.986 20.594 1.00 90.38 209 GLN A N 1
ATOM 1625 C CA . GLN A 1 209 ? -1.081 -2.144 20.630 1.00 90.38 209 GLN A CA 1
ATOM 1626 C C . GLN A 1 209 ? -1.805 -1.226 19.648 1.00 90.38 209 GLN A C 1
ATOM 1628 O O . GLN A 1 209 ? -2.645 -1.701 18.886 1.00 90.38 209 GLN A O 1
ATOM 1633 N N . VAL A 1 210 ? -1.432 0.052 19.582 1.00 93.31 210 VAL A N 1
ATOM 1634 C CA . VAL A 1 210 ? -1.987 1.012 18.621 1.00 93.31 210 VAL A CA 1
ATOM 1635 C C . VAL A 1 210 ? -1.759 0.532 17.189 1.00 93.31 210 VAL A C 1
ATOM 1637 O O . VAL A 1 210 ? -2.713 0.498 16.410 1.00 93.31 210 VAL A O 1
ATOM 1640 N N . ARG A 1 211 ? -0.545 0.073 16.833 1.00 92.88 211 ARG A N 1
ATOM 1641 C CA . ARG A 1 211 ? -0.307 -0.519 15.502 1.00 92.88 211 ARG A CA 1
ATOM 1642 C C . ARG A 1 211 ? -1.238 -1.706 15.260 1.00 92.88 211 ARG A C 1
ATOM 1644 O O . ARG A 1 211 ? -1.815 -1.806 14.179 1.00 92.88 211 ARG A O 1
ATOM 1651 N N . ARG A 1 212 ? -1.396 -2.600 16.241 1.00 89.38 212 ARG A N 1
ATOM 1652 C CA . ARG A 1 212 ? -2.298 -3.754 16.121 1.00 89.38 212 ARG A CA 1
ATOM 1653 C C . ARG A 1 212 ? -3.733 -3.310 15.847 1.00 89.38 212 ARG A C 1
ATOM 1655 O O . ARG A 1 212 ? -4.339 -3.833 14.917 1.00 89.38 212 ARG A O 1
ATOM 1662 N N . TYR A 1 213 ? -4.255 -2.339 16.596 1.00 92.56 213 TYR A N 1
ATOM 1663 C CA . TYR A 1 213 ? -5.604 -1.816 16.381 1.00 92.56 213 TYR A CA 1
ATOM 1664 C C . TYR A 1 213 ? -5.766 -1.257 14.971 1.00 92.56 213 TYR A C 1
ATOM 1666 O O . TYR A 1 213 ? -6.680 -1.666 14.263 1.00 92.56 213 TYR A O 1
ATOM 1674 N N . LEU A 1 214 ? -4.845 -0.401 14.522 1.00 94.06 214 LEU A N 1
ATOM 1675 C CA . LEU A 1 214 ? -4.892 0.190 13.183 1.00 94.06 214 LEU A CA 1
ATOM 1676 C C . LEU A 1 214 ? -4.891 -0.879 12.080 1.00 94.06 214 LEU A C 1
ATOM 1678 O O . LEU A 1 214 ? -5.720 -0.821 11.172 1.00 94.06 214 LEU A O 1
ATOM 1682 N N . LEU A 1 215 ? -4.030 -1.897 12.190 1.00 91.00 215 LEU A N 1
ATOM 1683 C CA . LEU A 1 215 ? -3.975 -2.998 11.223 1.00 91.00 215 LEU A CA 1
ATOM 1684 C C . LEU A 1 215 ? -5.239 -3.871 11.246 1.00 91.00 215 LEU A C 1
ATOM 1686 O O . LEU A 1 215 ? -5.714 -4.288 10.190 1.00 91.00 215 LEU A O 1
ATOM 1690 N N . CYS A 1 216 ? -5.813 -4.132 12.422 1.00 90.19 216 CYS A N 1
ATOM 1691 C CA . CYS A 1 216 ? -7.054 -4.898 12.536 1.00 90.19 216 CYS A CA 1
ATOM 1692 C C . CYS A 1 216 ? -8.271 -4.145 11.988 1.00 90.19 216 CYS A C 1
ATOM 1694 O O . CYS A 1 216 ? -9.141 -4.752 11.352 1.00 90.19 216 CYS A O 1
ATOM 1696 N N . LEU A 1 217 ? -8.327 -2.829 12.197 1.00 92.62 217 LEU A N 1
ATOM 1697 C CA . LEU A 1 217 ? -9.371 -1.982 11.630 1.00 92.62 217 LEU A CA 1
ATOM 1698 C C . LEU A 1 217 ? -9.243 -1.883 10.108 1.00 92.62 217 LEU A C 1
ATOM 1700 O O . LEU A 1 217 ? -10.261 -1.997 9.426 1.00 92.62 217 LEU A O 1
ATOM 1704 N N . ASP A 1 218 ? -8.023 -1.757 9.569 1.00 93.19 218 ASP A N 1
ATOM 1705 C CA . ASP A 1 218 ? -7.800 -1.785 8.118 1.00 93.19 218 ASP A CA 1
ATOM 1706 C C . ASP A 1 218 ? -8.220 -3.122 7.493 1.00 93.19 218 ASP A C 1
ATOM 1708 O O . ASP A 1 218 ? -8.932 -3.126 6.488 1.00 93.19 218 ASP A O 1
ATOM 1712 N N . ASP A 1 219 ? -7.831 -4.256 8.088 1.00 88.00 219 ASP A N 1
ATOM 1713 C CA . ASP A 1 219 ? -8.187 -5.582 7.565 1.00 88.00 219 ASP A CA 1
ATOM 1714 C C . ASP A 1 219 ? -9.707 -5.802 7.562 1.00 88.00 219 ASP A C 1
ATOM 1716 O O . ASP A 1 219 ? -10.276 -6.294 6.582 1.00 88.00 219 ASP A O 1
ATOM 1720 N N . THR A 1 220 ? -10.388 -5.370 8.625 1.00 89.56 220 THR A N 1
ATOM 1721 C CA . THR A 1 220 ? -11.852 -5.420 8.700 1.00 89.56 220 THR A CA 1
ATOM 1722 C C . THR A 1 220 ? -12.485 -4.520 7.643 1.00 89.56 220 THR A C 1
ATOM 1724 O O . THR A 1 220 ? -13.320 -4.983 6.864 1.00 89.56 220 THR A O 1
ATOM 1727 N N . ALA A 1 221 ? -12.051 -3.263 7.543 1.00 91.75 221 ALA A N 1
ATOM 1728 C CA . ALA A 1 221 ? -12.553 -2.324 6.543 1.00 91.75 221 ALA A CA 1
ATOM 1729 C C . ALA A 1 221 ? -12.328 -2.846 5.113 1.00 91.75 221 ALA A C 1
ATOM 1731 O O . ALA A 1 221 ? -13.196 -2.731 4.248 1.00 91.75 221 ALA A O 1
ATOM 1732 N N . LYS A 1 222 ? -11.196 -3.509 4.858 1.00 89.81 222 LYS A N 1
ATOM 1733 C CA . LYS A 1 222 ? -10.895 -4.155 3.577 1.00 89.81 222 LYS A CA 1
ATOM 1734 C C . LYS A 1 222 ? -11.857 -5.295 3.252 1.00 89.81 222 LYS A C 1
ATOM 1736 O O . LYS A 1 222 ? -12.231 -5.457 2.091 1.00 89.81 222 LYS A O 1
ATOM 1741 N N . LYS A 1 223 ? -12.235 -6.106 4.245 1.00 87.44 223 LYS A N 1
ATOM 1742 C CA . LYS A 1 223 ? -13.234 -7.177 4.088 1.00 87.44 223 LYS A CA 1
ATOM 1743 C C . LYS A 1 223 ? -14.615 -6.589 3.803 1.00 87.44 223 LYS A C 1
ATOM 1745 O O . LYS A 1 223 ? -15.258 -7.021 2.851 1.00 87.44 223 LYS A O 1
ATOM 1750 N N . VAL A 1 224 ? -15.012 -5.557 4.546 1.00 89.31 224 VAL A N 1
ATOM 1751 C CA . VAL A 1 224 ? -16.280 -4.838 4.349 1.00 89.31 224 VAL A CA 1
ATOM 1752 C C . VAL A 1 224 ? -16.357 -4.229 2.945 1.00 89.31 224 VAL A C 1
ATOM 1754 O O . VAL A 1 224 ? -17.346 -4.418 2.245 1.00 89.31 224 VAL A O 1
ATOM 1757 N N . GLY A 1 225 ? -15.282 -3.601 2.458 1.00 89.31 225 GLY A N 1
ATOM 1758 C CA . GLY A 1 225 ? -15.236 -3.009 1.115 1.00 89.31 225 GLY A CA 1
ATOM 1759 C C . GLY A 1 225 ? -15.405 -4.003 -0.045 1.00 89.31 225 GLY A C 1
ATOM 1760 O O . GLY A 1 225 ? -15.724 -3.592 -1.162 1.00 89.31 225 GLY A O 1
ATOM 1761 N N . LYS A 1 226 ? -15.225 -5.309 0.200 1.00 87.56 226 LYS A N 1
ATOM 1762 C CA . LYS A 1 226 ? -15.436 -6.374 -0.796 1.00 87.56 226 LYS A CA 1
ATOM 1763 C C . LYS A 1 226 ? -16.884 -6.860 -0.881 1.00 87.56 226 LYS A C 1
ATOM 1765 O O . LYS A 1 226 ? -17.199 -7.585 -1.821 1.00 87.56 226 LYS A O 1
ATOM 1770 N N . LEU A 1 227 ? -17.753 -6.478 0.056 1.00 86.25 227 LEU A N 1
ATOM 1771 C CA . LEU A 1 227 ? -19.163 -6.868 0.036 1.00 86.25 227 LEU A CA 1
ATOM 1772 C C . LEU A 1 227 ? -19.872 -6.259 -1.181 1.00 86.25 227 LEU A C 1
ATOM 1774 O O . LEU A 1 227 ? -19.624 -5.109 -1.553 1.00 86.25 227 LEU A O 1
ATOM 1778 N N . SER A 1 228 ? -20.747 -7.025 -1.831 1.00 79.50 228 SER A N 1
ATOM 1779 C CA . SER A 1 228 ? -21.529 -6.569 -2.991 1.00 79.50 228 SER A CA 1
ATOM 1780 C C . SER A 1 228 ? -22.520 -5.466 -2.634 1.00 79.50 228 SER A C 1
ATOM 1782 O O . SER A 1 228 ? -22.766 -4.592 -3.460 1.00 79.50 228 SER A O 1
ATOM 1784 N N . ASP A 1 229 ? -23.011 -5.481 -1.397 1.00 83.94 229 ASP A N 1
ATOM 1785 C CA . ASP A 1 229 ? -24.209 -4.747 -0.980 1.00 83.94 229 ASP A CA 1
ATOM 1786 C C . ASP A 1 229 ? -23.942 -3.264 -0.683 1.00 83.94 229 ASP A C 1
ATOM 1788 O O . ASP A 1 229 ? -24.873 -2.484 -0.501 1.00 83.94 229 ASP A O 1
ATOM 1792 N N . LEU A 1 230 ? -22.668 -2.851 -0.680 1.00 86.44 230 LEU A N 1
ATOM 1793 C CA . LEU A 1 230 ? -22.274 -1.460 -0.474 1.00 86.44 230 LEU A CA 1
ATOM 1794 C C . LEU A 1 230 ? -22.196 -0.679 -1.801 1.00 86.44 230 LEU A C 1
ATOM 1796 O O . LEU A 1 230 ? -21.498 -1.114 -2.733 1.00 86.44 230 LEU A O 1
ATOM 1800 N N . PRO A 1 231 ? -22.816 0.516 -1.882 1.00 89.94 231 PRO A N 1
ATOM 1801 C CA . PRO A 1 231 ? -22.659 1.446 -2.993 1.00 89.94 231 PRO A CA 1
ATOM 1802 C C . PRO A 1 231 ? -21.191 1.766 -3.306 1.00 89.94 231 PRO A C 1
ATOM 1804 O O . PRO A 1 231 ? -20.349 1.905 -2.418 1.00 89.94 231 PRO A O 1
ATOM 1807 N N . ALA A 1 232 ? -20.875 1.983 -4.588 1.00 90.44 232 ALA A N 1
ATOM 1808 C CA . ALA A 1 232 ? -19.508 2.288 -5.030 1.00 90.44 232 ALA A CA 1
ATOM 1809 C C . ALA A 1 232 ? -18.909 3.539 -4.353 1.00 90.44 232 ALA A C 1
ATOM 1811 O O . ALA A 1 232 ? -17.709 3.583 -4.083 1.00 90.44 232 ALA A O 1
ATOM 1812 N N . ARG A 1 233 ? -19.745 4.541 -4.046 1.00 91.38 233 ARG A N 1
ATOM 1813 C CA . ARG A 1 233 ? -19.331 5.755 -3.330 1.00 91.38 233 ARG A CA 1
ATOM 1814 C C . ARG A 1 233 ? -18.850 5.444 -1.912 1.00 91.38 233 ARG A C 1
ATOM 1816 O O . ARG A 1 233 ? -17.795 5.922 -1.517 1.00 91.38 233 ARG A O 1
ATOM 1823 N N . GLU A 1 234 ? -19.580 4.605 -1.188 1.00 91.44 234 GLU A N 1
ATOM 1824 C CA . GLU A 1 234 ? -19.226 4.208 0.176 1.00 91.44 234 GLU A CA 1
ATOM 1825 C C . GLU A 1 234 ? -17.963 3.354 0.207 1.00 91.44 234 GLU A C 1
ATOM 1827 O O . GLU A 1 234 ? -17.104 3.568 1.055 1.00 91.44 234 GLU A O 1
ATOM 1832 N N . LYS A 1 235 ? -17.780 2.461 -0.775 1.00 92.38 235 LYS A N 1
ATOM 1833 C CA . LYS A 1 235 ? -16.518 1.722 -0.943 1.00 92.38 235 LYS A CA 1
ATOM 1834 C C . LYS A 1 235 ? -15.329 2.662 -1.145 1.00 92.38 235 LYS A C 1
ATOM 1836 O O . LYS A 1 235 ? -14.268 2.444 -0.566 1.00 92.38 235 LYS A O 1
ATOM 1841 N N . ALA A 1 236 ? -15.500 3.713 -1.948 1.00 93.06 236 ALA A N 1
ATOM 1842 C CA . ALA A 1 236 ? -14.453 4.705 -2.172 1.00 93.06 236 ALA A CA 1
ATOM 1843 C C . ALA A 1 236 ? -14.153 5.534 -0.913 1.00 93.06 236 ALA A C 1
ATOM 1845 O O . ALA A 1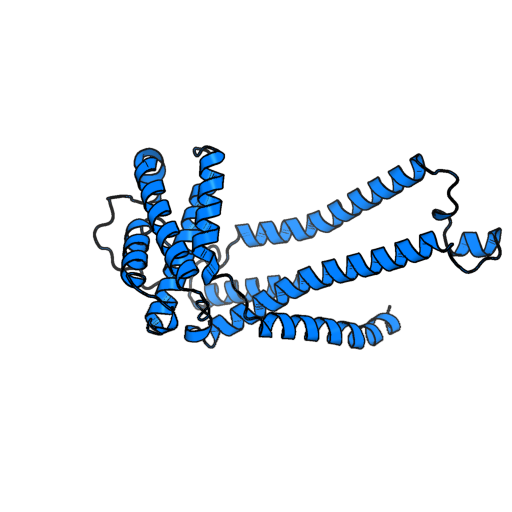 236 ? -12.991 5.844 -0.653 1.00 93.06 236 ALA A O 1
ATOM 1846 N N . ASP A 1 237 ? -15.172 5.885 -0.128 1.00 92.50 237 ASP A N 1
ATOM 1847 C CA . ASP A 1 237 ? -14.986 6.610 1.129 1.00 92.50 237 ASP A CA 1
ATOM 1848 C C . ASP A 1 237 ? -14.341 5.720 2.204 1.00 92.50 237 ASP A C 1
ATOM 1850 O O . ASP A 1 237 ? -13.412 6.163 2.878 1.00 92.50 237 ASP A O 1
ATOM 1854 N N . LEU A 1 238 ? -14.714 4.439 2.277 1.00 94.00 238 LEU A N 1
ATOM 1855 C CA . LEU A 1 238 ? -14.056 3.448 3.128 1.00 94.00 238 LEU A CA 1
ATOM 1856 C C . LEU A 1 238 ? -12.573 3.292 2.766 1.00 94.00 238 LEU A C 1
ATOM 1858 O O . LEU A 1 238 ? -11.727 3.249 3.652 1.00 94.00 238 LEU A O 1
ATOM 1862 N N . GLU A 1 239 ? -12.228 3.290 1.476 1.00 94.56 239 GLU A N 1
ATOM 1863 C CA . GLU A 1 239 ? -10.830 3.232 1.031 1.00 94.56 239 GLU A CA 1
ATOM 1864 C C . GLU A 1 239 ? -10.019 4.469 1.450 1.00 94.56 239 GLU A C 1
ATOM 1866 O O . GLU A 1 239 ? -8.832 4.357 1.757 1.00 94.56 239 GLU A O 1
ATOM 1871 N N . LYS A 1 240 ? -10.639 5.656 1.498 1.00 95.44 240 LYS A N 1
ATOM 1872 C CA . LYS A 1 240 ? -9.983 6.860 2.036 1.00 95.44 240 LYS A CA 1
ATOM 1873 C C . LYS A 1 240 ? -9.756 6.737 3.541 1.00 95.44 240 LYS A C 1
ATOM 1875 O O . LYS A 1 240 ? -8.655 7.024 3.995 1.00 95.44 240 LYS A O 1
ATOM 1880 N N . LEU A 1 241 ? -10.760 6.272 4.291 1.00 95.38 241 LEU A N 1
ATOM 1881 C CA . LEU A 1 241 ? -10.632 6.050 5.737 1.00 95.38 241 LEU A CA 1
ATOM 1882 C C . LEU A 1 241 ? -9.528 5.038 6.051 1.00 95.38 241 LEU A C 1
ATOM 1884 O O . LEU A 1 241 ? -8.725 5.271 6.945 1.00 95.38 241 LEU A O 1
ATOM 1888 N N . ARG A 1 242 ? -9.440 3.954 5.273 1.00 95.69 242 ARG A N 1
ATOM 1889 C CA . ARG A 1 242 ? -8.369 2.954 5.375 1.00 95.69 242 ARG A CA 1
ATOM 1890 C C . ARG A 1 242 ? -6.983 3.572 5.211 1.00 95.69 242 ARG A C 1
ATOM 1892 O O . ARG A 1 242 ? -6.128 3.379 6.066 1.00 95.69 242 ARG A O 1
ATOM 1899 N N . LYS A 1 243 ? -6.780 4.372 4.160 1.00 95.12 243 LYS A N 1
ATOM 1900 C CA . LYS A 1 243 ? -5.505 5.075 3.932 1.00 95.12 243 LYS A CA 1
ATOM 1901 C C . LYS A 1 243 ? -5.153 6.026 5.069 1.00 95.12 243 LYS A C 1
ATOM 1903 O O . LYS A 1 243 ? -3.989 6.124 5.441 1.00 95.12 243 LYS A O 1
ATOM 1908 N N . ASP A 1 244 ? -6.148 6.714 5.614 1.00 95.25 244 ASP A N 1
ATOM 1909 C CA . ASP A 1 244 ? -5.941 7.657 6.710 1.00 95.25 244 ASP A CA 1
ATOM 1910 C C . ASP A 1 244 ? -5.637 6.940 8.033 1.00 95.25 244 ASP A C 1
ATOM 1912 O O . ASP A 1 244 ? -4.842 7.446 8.819 1.00 95.25 244 ASP A O 1
ATOM 1916 N N . LEU A 1 245 ? -6.184 5.736 8.242 1.00 94.19 245 LEU A N 1
ATOM 1917 C CA . LEU A 1 245 ? -5.849 4.862 9.370 1.00 94.19 245 LEU A CA 1
ATOM 1918 C C . LEU A 1 245 ? -4.429 4.296 9.279 1.00 94.19 245 LEU A C 1
ATOM 1920 O O . LEU A 1 245 ? -3.734 4.214 10.290 1.00 94.19 245 LEU A O 1
ATOM 1924 N N . THR A 1 246 ? -3.990 3.875 8.089 1.00 93.38 246 THR A N 1
ATOM 1925 C CA . THR A 1 246 ? -2.691 3.204 7.936 1.00 93.38 246 THR A CA 1
ATOM 1926 C C . THR A 1 246 ? -1.529 4.159 7.697 1.00 93.38 246 THR A C 1
ATOM 1928 O O . THR A 1 246 ? -0.383 3.727 7.834 1.00 93.38 246 THR A O 1
ATOM 1931 N N . ALA A 1 247 ? -1.777 5.443 7.422 1.00 93.31 247 ALA A N 1
ATOM 1932 C CA . ALA A 1 247 ? -0.753 6.428 7.059 1.00 93.31 247 ALA A CA 1
ATOM 1933 C C . ALA A 1 247 ? 0.442 6.496 8.028 1.00 93.31 247 ALA A C 1
ATOM 1935 O O . ALA A 1 247 ? 1.572 6.700 7.592 1.00 93.31 247 ALA A O 1
ATOM 1936 N N . THR A 1 248 ? 0.216 6.304 9.330 1.00 92.94 248 THR A N 1
ATOM 1937 C CA . THR A 1 248 ? 1.269 6.345 10.362 1.00 92.94 248 THR A CA 1
ATOM 1938 C C . THR A 1 248 ? 1.924 4.986 10.637 1.00 92.94 248 THR A C 1
ATOM 1940 O O . THR A 1 248 ? 2.916 4.899 11.361 1.00 92.94 248 THR A O 1
ATOM 1943 N N . THR A 1 249 ? 1.391 3.910 10.052 1.00 92.25 249 THR A N 1
ATOM 1944 C CA . THR A 1 249 ? 1.884 2.527 10.198 1.00 92.25 249 THR A CA 1
ATOM 1945 C C . THR A 1 249 ? 2.590 2.014 8.943 1.00 92.25 249 THR A C 1
ATOM 1947 O O . THR A 1 249 ? 3.521 1.208 9.045 1.00 92.25 249 THR A O 1
ATOM 1950 N N . GLU A 1 250 ? 2.164 2.476 7.766 1.00 89.25 250 GLU A N 1
ATOM 1951 C CA . GLU A 1 250 ? 2.692 2.134 6.446 1.00 89.25 250 GLU A CA 1
ATOM 1952 C C . GLU A 1 250 ? 3.677 3.210 5.982 1.00 89.25 250 GLU A C 1
ATOM 1954 O O . GLU A 1 250 ? 3.458 3.926 5.005 1.00 89.25 250 GLU A O 1
ATOM 1959 N N . TYR A 1 251 ? 4.790 3.321 6.702 1.00 92.38 251 TYR A N 1
ATOM 1960 C CA . TYR A 1 251 ? 5.866 4.254 6.390 1.00 92.38 251 TYR A CA 1
ATOM 1961 C C . TYR A 1 251 ? 7.193 3.516 6.205 1.00 92.38 251 TYR A C 1
ATOM 1963 O O . TYR A 1 251 ? 7.355 2.361 6.601 1.00 92.38 251 TYR A O 1
ATOM 1971 N N . ALA A 1 252 ? 8.160 4.204 5.609 1.00 90.56 252 ALA A N 1
ATOM 1972 C CA . ALA A 1 252 ? 9.545 3.767 5.578 1.00 90.56 252 ALA A CA 1
ATOM 1973 C C . ALA A 1 252 ? 10.439 4.951 5.965 1.00 90.56 252 ALA A C 1
ATOM 1975 O O . ALA A 1 252 ? 10.332 6.010 5.340 1.00 90.56 252 ALA A O 1
ATOM 1976 N N . PRO A 1 253 ? 11.335 4.806 6.958 1.00 93.00 253 PRO A N 1
ATOM 1977 C CA . PRO A 1 253 ? 12.292 5.846 7.295 1.00 93.00 253 PRO A CA 1
ATOM 1978 C C . PRO A 1 253 ? 13.116 6.249 6.072 1.00 93.00 253 PRO A C 1
ATOM 1980 O O . PRO A 1 253 ? 13.569 5.399 5.303 1.00 93.00 253 PRO A O 1
ATOM 1983 N N . PHE A 1 254 ? 13.378 7.545 5.923 1.00 93.25 254 PHE A N 1
ATOM 1984 C CA . PHE A 1 254 ? 14.077 8.075 4.750 1.00 93.25 254 PHE A CA 1
ATOM 1985 C C . PHE A 1 254 ? 15.460 7.440 4.530 1.00 93.25 254 PHE A C 1
ATOM 1987 O O . PHE A 1 254 ? 15.852 7.161 3.396 1.00 93.25 254 PHE A O 1
ATOM 1994 N N . TRP A 1 255 ? 16.175 7.119 5.613 1.00 94.56 255 TRP A N 1
ATOM 1995 C CA . TRP A 1 255 ? 17.464 6.435 5.528 1.00 94.56 255 TRP A CA 1
ATOM 1996 C C . TRP A 1 255 ? 17.348 5.021 4.940 1.00 94.56 255 TRP A C 1
ATOM 1998 O O . TRP A 1 255 ? 18.249 4.611 4.215 1.00 94.56 255 TRP A O 1
ATOM 2008 N N . VAL A 1 256 ? 16.248 4.292 5.192 1.00 94.19 256 VAL A N 1
ATOM 2009 C CA . VAL A 1 256 ? 16.005 2.959 4.606 1.00 94.19 256 VAL A CA 1
ATOM 2010 C C . VAL A 1 256 ? 15.853 3.091 3.098 1.00 94.19 256 VAL A C 1
ATOM 2012 O O . VAL A 1 256 ? 16.455 2.327 2.348 1.00 94.19 256 VAL A O 1
ATOM 2015 N N . ILE A 1 257 ? 15.094 4.095 2.652 1.00 93.31 257 ILE A N 1
ATOM 2016 C CA . ILE A 1 257 ? 14.888 4.375 1.228 1.00 93.31 257 ILE A CA 1
ATOM 2017 C C . ILE A 1 257 ? 16.234 4.655 0.550 1.00 93.31 257 ILE A C 1
ATOM 2019 O O . ILE A 1 257 ? 16.544 4.041 -0.470 1.00 93.31 257 ILE A O 1
ATOM 2023 N N . ILE A 1 258 ? 17.062 5.522 1.144 1.00 94.94 258 ILE A N 1
ATOM 2024 C CA . ILE A 1 258 ? 18.402 5.827 0.623 1.00 94.94 258 ILE A CA 1
ATOM 2025 C C . ILE A 1 258 ? 19.291 4.582 0.623 1.00 94.94 258 ILE A C 1
ATOM 2027 O O . ILE A 1 258 ? 19.934 4.298 -0.385 1.00 94.94 258 ILE A O 1
ATOM 2031 N N . ALA A 1 259 ? 19.329 3.826 1.721 1.00 95.00 259 ALA A N 1
ATOM 2032 C CA . ALA A 1 259 ? 20.178 2.646 1.848 1.00 95.00 259 ALA A CA 1
ATOM 2033 C C . ALA A 1 259 ? 19.829 1.584 0.796 1.00 95.00 259 ALA A C 1
ATOM 2035 O O . ALA A 1 259 ? 20.723 1.062 0.131 1.00 95.00 259 ALA A O 1
ATOM 2036 N N . VAL A 1 260 ? 18.536 1.311 0.591 1.00 93.88 260 VAL A N 1
ATOM 2037 C CA . VAL A 1 260 ? 18.068 0.368 -0.434 1.00 93.88 260 VAL A CA 1
ATOM 2038 C C . VAL A 1 260 ? 18.376 0.892 -1.837 1.00 93.88 260 VAL A C 1
ATOM 2040 O O . VAL A 1 260 ? 18.884 0.137 -2.666 1.00 93.88 260 VAL A O 1
ATOM 2043 N N . ALA A 1 261 ? 18.135 2.178 -2.108 1.00 92.31 261 ALA A N 1
ATOM 2044 C CA . ALA A 1 261 ? 18.436 2.780 -3.405 1.00 92.31 261 ALA A CA 1
ATOM 2045 C C . ALA A 1 261 ? 19.939 2.721 -3.738 1.00 92.31 261 ALA A C 1
ATOM 2047 O O . ALA A 1 261 ? 20.309 2.334 -4.847 1.00 92.31 261 ALA A O 1
ATOM 2048 N N . LEU A 1 262 ? 20.809 3.037 -2.773 1.00 93.25 262 LEU A N 1
ATOM 2049 C CA . LEU A 1 262 ? 22.261 2.940 -2.927 1.00 93.25 262 LEU A CA 1
ATOM 2050 C C . LEU A 1 262 ? 22.716 1.491 -3.104 1.00 93.25 262 LEU A C 1
ATOM 2052 O O . LEU A 1 262 ? 23.523 1.219 -3.989 1.00 93.25 262 LEU A O 1
ATOM 2056 N N . ALA A 1 263 ? 22.183 0.554 -2.317 1.00 91.81 263 ALA A N 1
ATOM 2057 C CA . ALA A 1 263 ? 22.522 -0.860 -2.436 1.00 91.81 263 ALA A CA 1
ATOM 2058 C C . ALA A 1 263 ? 22.149 -1.421 -3.818 1.00 91.81 263 ALA A C 1
ATOM 2060 O O . ALA A 1 263 ? 22.952 -2.124 -4.431 1.00 91.81 263 ALA A O 1
ATOM 2061 N N . LEU A 1 264 ? 20.972 -1.067 -4.348 1.00 88.94 264 LEU A N 1
ATOM 2062 C CA . LEU A 1 264 ? 20.555 -1.448 -5.701 1.00 88.94 264 LEU A CA 1
ATOM 2063 C C . LEU A 1 264 ? 21.418 -0.773 -6.778 1.00 88.94 264 LEU A C 1
ATOM 2065 O O . LEU A 1 264 ? 21.849 -1.432 -7.726 1.00 88.94 264 LEU A O 1
ATOM 2069 N N . GLY A 1 265 ? 21.723 0.518 -6.629 1.00 88.56 265 GLY A N 1
ATOM 2070 C CA . GLY A 1 265 ? 22.571 1.256 -7.570 1.00 88.56 265 GLY A CA 1
ATOM 2071 C C . GLY A 1 265 ? 24.003 0.714 -7.636 1.00 88.56 265 GLY A C 1
ATOM 2072 O O . GLY A 1 265 ? 24.518 0.425 -8.714 1.00 88.56 265 GLY A O 1
ATOM 2073 N N . ILE A 1 266 ? 24.640 0.500 -6.483 1.00 90.56 266 ILE A N 1
ATOM 2074 C CA . ILE A 1 266 ? 25.993 -0.072 -6.399 1.00 90.56 266 ILE A CA 1
ATOM 2075 C C . ILE A 1 266 ? 25.977 -1.534 -6.861 1.00 90.56 266 ILE A C 1
ATOM 2077 O O . ILE A 1 266 ? 26.839 -1.955 -7.635 1.00 90.56 266 ILE A O 1
ATOM 2081 N N . GLY A 1 267 ? 24.974 -2.305 -6.434 1.00 87.38 267 GLY A N 1
ATOM 2082 C CA . GLY A 1 267 ? 24.817 -3.710 -6.798 1.00 87.38 267 GLY A CA 1
ATOM 2083 C C . GLY A 1 267 ? 24.673 -3.920 -8.304 1.00 87.38 267 GLY A C 1
ATOM 2084 O O . GLY A 1 267 ? 25.290 -4.830 -8.850 1.00 87.38 267 GLY A O 1
ATOM 2085 N N . THR A 1 268 ? 23.932 -3.057 -9.001 1.00 83.00 268 THR A N 1
ATOM 2086 C CA . THR A 1 268 ? 23.807 -3.117 -10.468 1.00 83.00 268 THR A CA 1
ATOM 2087 C C . THR A 1 268 ? 25.094 -2.693 -11.178 1.00 83.00 268 THR A C 1
ATOM 2089 O O . THR A 1 268 ? 25.503 -3.356 -12.133 1.00 83.00 268 TH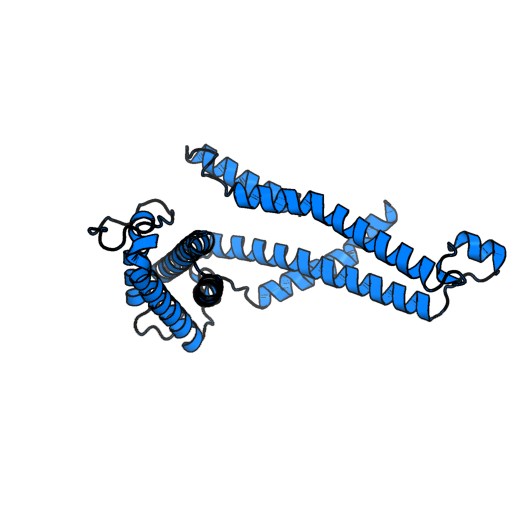R A O 1
ATOM 2092 N N . MET A 1 269 ? 25.784 -1.662 -10.676 1.00 83.25 269 MET A N 1
ATOM 2093 C CA . MET A 1 269 ? 27.052 -1.183 -11.240 1.00 83.25 269 MET A CA 1
ATOM 2094 C C . MET A 1 269 ? 28.171 -2.235 -11.162 1.00 83.25 269 MET A C 1
ATOM 2096 O O . MET A 1 269 ? 28.917 -2.421 -12.122 1.00 83.25 269 MET A O 1
ATOM 2100 N N . VAL A 1 270 ? 28.276 -2.952 -10.040 1.00 83.75 270 VAL A N 1
ATOM 2101 C CA . VAL A 1 270 ? 29.300 -3.994 -9.839 1.00 83.75 270 VAL A CA 1
ATOM 2102 C C . VAL A 1 270 ? 28.842 -5.347 -10.396 1.00 83.75 270 VAL A C 1
ATOM 2104 O O . VAL A 1 270 ? 29.631 -6.083 -10.994 1.00 83.75 270 VAL A O 1
ATOM 2107 N N . GLY A 1 271 ? 27.562 -5.679 -10.218 1.00 75.94 271 GLY A N 1
ATOM 2108 C CA . GLY A 1 271 ? 26.970 -6.969 -10.567 1.00 75.94 271 GLY A CA 1
ATOM 2109 C C . GLY A 1 271 ? 26.866 -7.226 -12.069 1.00 75.94 271 GLY A C 1
ATOM 2110 O O . GLY A 1 271 ? 27.038 -8.376 -12.479 1.00 75.94 271 GLY A O 1
ATOM 2111 N N . TRP A 1 272 ? 26.690 -6.177 -12.894 1.00 75.12 272 TRP A N 1
ATOM 2112 C CA . TRP A 1 272 ? 26.713 -6.280 -14.365 1.00 75.12 272 TRP A CA 1
ATOM 2113 C C . TRP A 1 272 ? 27.901 -7.115 -14.825 1.00 75.12 272 TRP A C 1
ATOM 2115 O O . TRP A 1 272 ? 27.737 -8.022 -15.641 1.00 75.12 272 TRP A O 1
ATOM 2125 N N . LYS A 1 273 ? 29.104 -6.807 -14.318 1.00 68.06 273 LYS A N 1
ATOM 2126 C CA . LYS A 1 273 ? 30.373 -7.305 -14.866 1.00 68.06 273 LYS A CA 1
ATOM 2127 C C . LYS A 1 273 ? 30.423 -8.830 -14.971 1.00 68.06 273 LYS A C 1
ATOM 2129 O O . LYS A 1 273 ? 30.994 -9.340 -15.925 1.00 68.06 273 LYS A O 1
ATOM 2134 N N . ARG A 1 274 ? 29.813 -9.551 -14.022 1.00 70.38 274 ARG A N 1
ATOM 2135 C CA . ARG A 1 274 ? 29.705 -11.015 -14.092 1.00 70.38 274 ARG A CA 1
ATOM 2136 C C . ARG A 1 274 ? 28.679 -11.463 -15.127 1.00 70.38 274 ARG A C 1
ATOM 2138 O O . ARG A 1 274 ? 29.015 -12.303 -15.946 1.00 70.38 274 ARG A O 1
ATOM 2145 N N . VAL A 1 275 ? 27.488 -10.866 -15.125 1.00 65.50 275 VAL A N 1
ATOM 2146 C CA . VAL A 1 275 ? 26.387 -11.239 -16.029 1.00 65.50 275 VAL A CA 1
ATOM 2147 C C . VAL A 1 275 ? 26.792 -11.112 -17.498 1.00 65.50 275 VAL A C 1
ATOM 2149 O O . VAL A 1 275 ? 26.556 -12.039 -18.257 1.00 65.50 275 VAL A O 1
ATOM 2152 N N . VAL A 1 276 ? 27.460 -10.025 -17.893 1.00 66.31 276 VAL A N 1
ATOM 2153 C CA . VAL A 1 276 ? 27.866 -9.804 -19.299 1.00 66.31 276 VAL A CA 1
ATOM 2154 C C . VAL A 1 276 ? 29.043 -10.670 -19.749 1.00 66.31 276 VAL A C 1
ATOM 2156 O O . VAL A 1 276 ? 29.252 -10.834 -20.942 1.00 66.31 276 VAL A O 1
ATOM 2159 N N . LEU A 1 277 ? 29.825 -11.226 -18.822 1.00 59.47 277 LEU A N 1
ATOM 2160 C CA . LEU A 1 277 ? 30.861 -12.203 -19.174 1.00 59.47 277 LEU A CA 1
ATOM 2161 C C . LEU A 1 277 ? 30.309 -13.630 -19.287 1.00 59.47 277 LEU A C 1
ATOM 2163 O O . LEU A 1 277 ? 30.942 -14.467 -19.921 1.00 59.47 277 LEU A O 1
ATOM 2167 N N . THR A 1 278 ? 29.176 -13.922 -18.643 1.00 65.81 278 THR A N 1
ATOM 2168 C CA . THR A 1 278 ? 28.567 -15.262 -18.630 1.00 65.81 278 THR A CA 1
ATOM 2169 C C . THR A 1 278 ? 27.418 -15.444 -19.620 1.00 65.81 278 THR A C 1
ATOM 2171 O O . THR A 1 278 ? 27.101 -16.586 -19.939 1.00 65.81 278 THR A O 1
ATOM 2174 N N . VAL A 1 279 ? 26.775 -14.355 -20.051 1.00 48.34 279 VAL A N 1
ATOM 2175 C CA . VAL A 1 279 ? 25.698 -14.329 -21.059 1.00 48.34 279 VAL A CA 1
ATOM 2176 C C . VAL A 1 279 ? 26.280 -13.894 -22.392 1.00 48.34 279 VAL A C 1
ATOM 2178 O O . VAL A 1 279 ? 25.974 -14.562 -23.400 1.00 48.34 279 VAL A O 1
#

Organism: Pseudomonas aeruginosa (NCBI:txid287)

InterPro domains:
  IPR001204 Phosphate transporter [PF01384] (1-279)
  IPR001204 Phosphate transporter [PTHR11101] (79-279)

Solvent-accessible surface area (backbone atoms only — not comparable to full-atom values): 15732 Å² total; per-residue (Å²): 108,70,68,61,55,50,50,53,52,48,51,28,50,51,50,13,65,75,67,75,42,59,71,80,74,38,44,66,58,68,60,52,47,56,52,52,49,50,65,61,47,50,60,52,52,51,51,51,52,52,50,51,54,52,53,50,48,48,69,76,43,69,87,49,79,80,79,54,52,75,65,62,32,41,76,74,63,75,47,91,70,72,57,70,68,60,47,51,51,50,52,52,49,53,52,50,51,48,51,55,52,49,50,58,50,40,53,52,47,43,53,51,51,50,52,51,43,34,71,75,44,37,74,69,51,36,44,51,63,82,49,49,43,67,57,50,50,45,24,49,51,26,48,52,52,50,52,55,51,52,64,77,38,36,92,82,40,24,82,67,29,30,63,97,67,68,76,82,70,77,79,67,96,56,100,66,74,54,48,48,47,46,63,63,41,47,55,48,46,54,58,77,53,60,89,54,62,40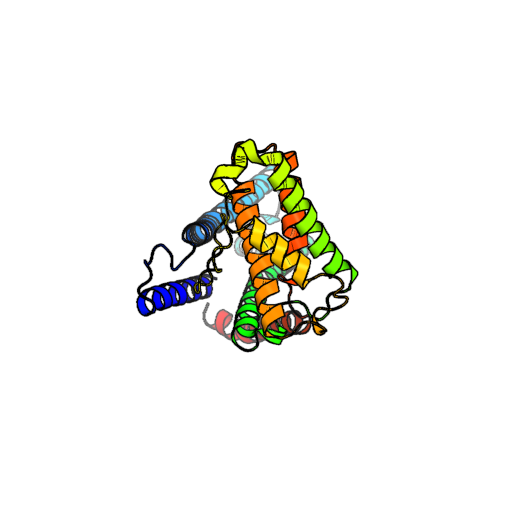,66,74,79,48,54,53,67,53,44,51,49,49,39,49,39,40,54,36,51,38,55,39,50,55,55,57,56,67,47,82,89,59,55,73,66,57,39,53,52,50,52,51,35,39,52,40,38,38,55,52,54,72,70,75,62,70,65,53,54,50,50,41,50,49,52,52,52,52,46,52,68,61,50,45,65,57,53,71,75,75,106

Mean predicted aligned error: 9.11 Å

Nearest PDB structures (foldseek):
  1aep-assembly1_A  TM=2.480E-01  e=2.730E+00  Locusta migratoria

Secondary structure (DSSP, 8-state):
-HHHHHHHHHHHHHHHHHTT--HHHHS-HHHHHHHHHHHHHHHHHHHHHHHHHHHHHHHH-TT-GGGS-HHHHHHHH---S--HHHHHHHHHHHHHHHHHHHHHHHHHHHHHHHHHHHHH-HHHHSS-TT--HHHHHHHHHHHHHHHHHHHHTHHHHHHHHTTTT-------SS----GGGHHHHHHHHHHHTTT-S-GGGS-HHHHHHHHHHHHHHHHHHHHHTT-TTS-HHHHHHHHHHHHHHHTTTS---HHHHHHHHHHHHHHHHHHHHHHHHH-

pLDDT: mean 84.34, std 12.08, range [41.38, 96.12]